Protein AF-A0A519HKP0-F1 (afdb_monomer_lite)

Radius of gyration: 42.16 Å; chains: 1; bounding box: 121×49×103 Å

Structure (mmCIF, N/CA/C/O backbone):
data_AF-A0A519HKP0-F1
#
_entry.id   AF-A0A519HKP0-F1
#
loop_
_atom_site.group_PDB
_atom_site.id
_atom_site.type_symbol
_atom_site.label_atom_id
_atom_site.label_alt_id
_atom_site.label_comp_id
_atom_site.label_asym_id
_atom_site.label_entity_id
_atom_site.label_seq_id
_atom_site.pdbx_PDB_ins_code
_atom_site.Cartn_x
_atom_site.Cartn_y
_atom_site.Cartn_z
_atom_site.occupancy
_atom_site.B_iso_or_equiv
_atom_site.auth_seq_id
_atom_site.auth_comp_id
_atom_site.auth_asym_id
_atom_site.auth_atom_id
_atom_site.pdbx_PDB_model_num
ATOM 1 N N . MET A 1 1 ? 88.772 36.434 -0.462 1.00 43.94 1 MET A N 1
ATOM 2 C CA . MET A 1 1 ? 89.236 35.808 -1.715 1.00 43.94 1 MET A CA 1
ATOM 3 C C . MET A 1 1 ? 88.196 36.075 -2.787 1.00 43.94 1 MET A C 1
ATOM 5 O O . MET A 1 1 ? 87.038 35.740 -2.582 1.00 43.94 1 MET A O 1
ATOM 9 N N . SER A 1 2 ? 88.604 36.775 -3.846 1.00 38.06 2 SER A N 1
ATOM 10 C CA . SER A 1 2 ? 87.834 37.002 -5.073 1.00 38.06 2 SER A CA 1
ATOM 11 C C . SER A 1 2 ? 87.413 35.696 -5.742 1.00 38.06 2 SER A C 1
ATOM 13 O O . SER A 1 2 ? 88.109 34.696 -5.589 1.00 38.06 2 SER A O 1
ATOM 15 N N . LEU A 1 3 ? 86.321 35.753 -6.514 1.00 41.50 3 LEU A N 1
ATOM 16 C CA . LEU A 1 3 ? 86.215 35.540 -7.977 1.00 41.50 3 LEU A CA 1
ATOM 17 C C . LEU A 1 3 ? 84.695 35.524 -8.303 1.00 41.50 3 LEU A C 1
ATOM 19 O O . LEU A 1 3 ? 83.976 34.669 -7.803 1.00 41.50 3 LEU A O 1
ATOM 23 N N . PHE A 1 4 ? 84.105 36.607 -8.843 1.00 41.78 4 PHE A N 1
ATOM 24 C CA . PHE A 1 4 ? 83.852 36.866 -10.286 1.00 41.78 4 PHE A CA 1
ATOM 25 C C . PHE A 1 4 ? 83.254 35.652 -11.038 1.00 41.78 4 PHE A C 1
ATOM 27 O O . PHE A 1 4 ? 83.794 34.565 -10.922 1.00 41.78 4 PHE A O 1
ATOM 34 N N . SER A 1 5 ? 82.274 35.712 -11.948 1.00 40.56 5 SER A N 1
ATOM 35 C CA . SER A 1 5 ? 81.285 36.694 -12.426 1.00 40.56 5 SER A CA 1
ATOM 36 C C . SER A 1 5 ? 80.582 36.077 -13.661 1.00 40.56 5 SER A C 1
ATOM 38 O O . SER A 1 5 ? 81.220 35.341 -14.404 1.00 40.56 5 SER A O 1
ATOM 40 N N . LEU A 1 6 ? 79.338 36.502 -13.931 1.00 39.22 6 LEU A N 1
ATOM 41 C CA . LEU A 1 6 ? 78.689 36.720 -15.252 1.00 39.22 6 LEU A CA 1
ATOM 42 C C . LEU A 1 6 ? 78.434 35.574 -16.270 1.00 39.22 6 LEU A C 1
ATOM 44 O O . LEU A 1 6 ? 79.361 34.992 -16.819 1.00 39.22 6 LEU A O 1
ATOM 48 N N . ARG A 1 7 ? 77.171 35.497 -16.743 1.00 39.31 7 ARG A N 1
ATOM 49 C CA . ARG A 1 7 ? 76.697 35.754 -18.146 1.00 39.31 7 ARG A CA 1
ATOM 50 C C . ARG A 1 7 ? 75.191 35.430 -18.236 1.00 39.31 7 ARG A C 1
ATOM 52 O O . ARG A 1 7 ? 74.800 34.336 -17.866 1.00 39.31 7 ARG A O 1
ATOM 59 N N . LYS A 1 8 ? 74.252 36.351 -18.511 1.00 37.59 8 LYS A N 1
ATOM 60 C CA . LYS A 1 8 ? 73.951 37.171 -19.714 1.00 37.59 8 LYS A CA 1
ATOM 61 C C . LYS A 1 8 ? 73.655 36.325 -20.967 1.00 37.59 8 LYS A C 1
ATOM 63 O O . LYS A 1 8 ? 74.578 35.847 -21.613 1.00 37.59 8 LYS A O 1
ATOM 68 N N . ALA A 1 9 ? 72.375 36.237 -21.330 1.00 46.78 9 ALA A N 1
ATOM 69 C CA . ALA A 1 9 ? 71.897 35.827 -22.651 1.00 46.78 9 ALA A CA 1
ATOM 70 C C . ALA A 1 9 ? 71.485 37.074 -23.459 1.00 46.78 9 ALA A C 1
ATOM 72 O O . ALA A 1 9 ? 70.849 37.967 -22.888 1.00 46.78 9 ALA A O 1
ATOM 73 N N . PRO A 1 10 ? 71.822 37.156 -24.757 1.00 49.44 10 PRO A N 1
ATOM 74 C CA . PRO A 1 10 ? 71.183 38.088 -25.674 1.00 49.44 10 PRO A CA 1
ATOM 75 C C . PRO A 1 10 ? 70.410 37.375 -26.794 1.00 49.44 10 PRO A C 1
ATOM 77 O O . PRO A 1 10 ? 70.825 36.350 -27.328 1.00 49.44 10 PRO A O 1
ATOM 80 N N . SER A 1 11 ? 69.290 37.989 -27.164 1.00 41.06 11 SER A N 1
ATOM 81 C CA . SER A 1 11 ? 68.542 37.792 -28.405 1.00 41.06 11 SER A CA 1
ATOM 82 C C . SER A 1 11 ? 69.300 38.339 -29.619 1.00 41.06 11 SER A C 1
ATOM 84 O O . SER A 1 11 ? 69.900 39.407 -29.515 1.00 41.06 11 SER A O 1
ATOM 86 N N . SER A 1 12 ? 69.155 37.714 -30.789 1.00 39.94 12 SER A N 1
ATOM 87 C CA . SER A 1 12 ? 69.010 38.431 -32.071 1.00 39.94 12 SER A CA 1
ATOM 88 C C . SER A 1 12 ? 68.568 37.481 -33.190 1.00 39.94 12 SER A C 1
ATOM 90 O O . SER A 1 12 ? 69.128 36.402 -33.361 1.00 39.94 12 SER A O 1
ATOM 92 N N . SER A 1 13 ? 67.538 37.900 -33.928 1.00 40.69 13 SER A N 1
ATOM 93 C CA . SER A 1 13 ? 67.162 37.372 -35.246 1.00 40.69 13 SER A CA 1
ATOM 94 C C . SER A 1 13 ? 68.210 37.747 -36.306 1.00 40.69 13 SER A C 1
ATOM 96 O O . SER A 1 13 ? 69.050 38.615 -36.061 1.00 40.69 13 SER A O 1
ATOM 98 N N . PRO A 1 14 ? 68.087 37.206 -37.529 1.00 47.00 14 PRO A N 1
ATOM 99 C CA . PRO A 1 14 ? 67.624 38.085 -38.607 1.00 47.00 14 PRO A CA 1
ATOM 100 C C . PRO A 1 14 ? 66.628 37.425 -39.574 1.00 47.00 14 PRO A C 1
ATOM 102 O O . PRO A 1 14 ? 66.507 36.206 -39.666 1.00 47.00 14 PRO A O 1
ATOM 105 N N . ALA A 1 15 ? 65.904 38.285 -40.286 1.00 37.28 15 ALA A N 1
ATOM 106 C CA . ALA A 1 15 ? 64.985 37.963 -41.368 1.00 37.28 15 ALA A CA 1
ATOM 107 C C . ALA A 1 15 ? 65.665 38.110 -42.740 1.00 37.28 15 ALA A C 1
ATOM 109 O O . ALA A 1 15 ? 66.482 39.016 -42.907 1.00 37.28 15 ALA A O 1
ATOM 110 N N . SER A 1 16 ? 65.225 37.294 -43.708 1.00 38.19 16 SER A N 1
ATOM 111 C CA . SER A 1 16 ? 64.875 37.620 -45.113 1.00 38.19 16 SER A CA 1
ATOM 112 C C . SER A 1 16 ? 65.302 36.500 -46.064 1.00 38.19 16 SER A C 1
ATOM 114 O O . SER A 1 16 ? 66.477 36.168 -46.109 1.00 38.19 16 SER A O 1
ATOM 116 N N . GLU A 1 17 ? 64.364 35.948 -46.839 1.00 36.06 17 GLU A N 1
ATOM 117 C CA . GLU A 1 17 ? 64.351 36.092 -48.306 1.00 36.06 17 GLU A CA 1
ATOM 118 C C . GLU A 1 17 ? 63.172 35.345 -48.947 1.00 36.06 17 GLU A C 1
ATOM 120 O O . GLU A 1 17 ? 62.783 34.244 -48.556 1.00 36.06 17 GLU A O 1
ATOM 125 N N . SER A 1 18 ? 62.584 36.015 -49.933 1.00 39.84 18 SER A N 1
ATOM 126 C CA . SER A 1 18 ? 61.437 35.601 -50.729 1.00 39.84 18 SER A CA 1
ATOM 127 C C . SER A 1 18 ? 61.857 34.646 -51.846 1.00 39.84 18 SER A C 1
ATOM 129 O O . SER A 1 18 ? 62.748 34.970 -52.624 1.00 39.84 18 SER A O 1
ATOM 131 N N . ALA A 1 19 ? 61.134 33.539 -52.021 1.00 42.47 19 ALA A N 1
ATOM 132 C CA . ALA A 1 19 ? 61.131 32.790 -53.275 1.00 42.47 19 ALA A CA 1
ATOM 133 C C . ALA A 1 19 ? 59.705 32.331 -53.606 1.00 42.47 19 ALA A C 1
ATOM 135 O O . ALA A 1 19 ? 59.101 31.519 -52.907 1.00 42.47 19 ALA A O 1
ATOM 136 N N . VAL A 1 20 ? 59.175 32.903 -54.685 1.00 44.84 20 VAL A N 1
ATOM 137 C CA . VAL A 1 20 ? 57.952 32.499 -55.379 1.00 44.84 20 VAL A CA 1
ATOM 138 C C . VAL A 1 20 ? 58.074 31.040 -55.818 1.00 44.84 20 VAL A C 1
ATOM 140 O O . VAL A 1 20 ? 59.016 30.687 -56.523 1.00 44.84 20 VAL A O 1
ATOM 143 N N . ASN A 1 21 ? 57.091 30.208 -55.468 1.00 41.69 21 ASN A N 1
ATOM 144 C CA . ASN A 1 21 ? 56.795 29.009 -56.242 1.00 41.69 21 ASN A CA 1
ATOM 145 C C . ASN A 1 21 ? 55.286 28.728 -56.259 1.00 41.69 21 ASN A C 1
ATOM 147 O O . ASN A 1 21 ? 54.588 28.798 -55.249 1.00 41.69 21 ASN A O 1
ATOM 151 N N . THR A 1 22 ? 54.821 28.493 -57.474 1.00 44.53 22 THR A N 1
ATOM 152 C CA . THR A 1 22 ? 53.464 28.335 -58.005 1.00 44.53 22 THR A CA 1
ATOM 153 C C . THR A 1 22 ? 52.672 27.208 -57.312 1.00 44.53 22 THR A C 1
ATOM 155 O O . THR A 1 22 ? 53.268 26.247 -56.824 1.00 44.53 22 THR A O 1
ATOM 158 N N . PRO A 1 23 ? 51.325 27.271 -57.273 1.00 50.44 23 PRO A N 1
ATOM 159 C CA . PRO A 1 23 ? 50.513 26.282 -56.573 1.00 50.44 23 PRO A CA 1
ATOM 160 C C . PRO A 1 23 ? 50.415 24.983 -57.389 1.00 50.44 23 PRO A C 1
ATOM 162 O O . PRO A 1 23 ? 50.166 25.044 -58.598 1.00 50.44 23 PRO A O 1
ATOM 165 N N . PRO A 1 24 ? 50.532 23.789 -56.781 1.00 43.53 24 PRO A N 1
ATOM 166 C CA . PRO A 1 24 ? 50.095 22.581 -57.455 1.00 43.53 24 PRO A CA 1
ATOM 167 C C . PRO A 1 24 ? 48.562 22.571 -57.493 1.00 43.53 24 PRO A C 1
ATOM 169 O O . PRO A 1 24 ? 47.886 22.633 -56.467 1.00 43.53 24 PRO A O 1
ATOM 172 N N . SER A 1 25 ? 48.035 22.503 -58.713 1.00 42.47 25 SER A N 1
ATOM 173 C CA . SER A 1 25 ? 46.622 22.261 -59.015 1.00 42.47 25 SER A CA 1
ATOM 174 C C . SER A 1 25 ? 46.075 21.070 -58.211 1.00 42.47 25 SER A C 1
ATOM 176 O O . SER A 1 25 ? 46.815 20.108 -57.971 1.00 42.47 25 SER A O 1
ATOM 178 N N . PRO A 1 26 ? 44.791 21.092 -57.806 1.00 46.03 26 PRO A N 1
ATOM 179 C CA . PRO A 1 26 ? 44.207 20.005 -57.040 1.00 46.03 26 PRO A CA 1
ATOM 180 C C . PRO A 1 26 ? 44.234 18.737 -57.891 1.00 46.03 26 PRO A C 1
ATOM 182 O O . PRO A 1 26 ? 43.670 18.692 -58.985 1.00 46.03 26 PRO A O 1
ATOM 185 N N . LYS A 1 27 ? 44.899 17.693 -57.385 1.00 39.41 27 LYS A N 1
ATOM 186 C CA . LYS A 1 27 ? 44.730 16.340 -57.911 1.00 39.41 27 LYS A CA 1
ATOM 187 C C . LYS A 1 27 ? 43.239 16.035 -57.879 1.00 39.41 27 LYS A C 1
ATOM 189 O O . LYS A 1 27 ? 42.628 16.061 -56.813 1.00 39.41 27 LYS A O 1
ATOM 194 N N . SER A 1 28 ? 42.688 15.779 -59.061 1.00 39.25 28 SER A N 1
ATOM 195 C CA . SER A 1 28 ? 41.356 15.235 -59.275 1.00 39.25 28 SER A CA 1
ATOM 196 C C . SER A 1 28 ? 41.081 14.156 -58.233 1.00 39.25 28 SER A C 1
ATOM 198 O O . SER A 1 28 ? 41.714 13.095 -58.257 1.00 39.25 28 SER A O 1
ATOM 200 N N . ALA A 1 29 ? 40.166 14.446 -57.308 1.00 42.12 29 ALA A N 1
ATOM 201 C CA . ALA A 1 29 ? 39.549 13.427 -56.486 1.00 42.12 29 ALA A CA 1
ATOM 202 C C . ALA A 1 29 ? 38.962 12.409 -57.462 1.00 42.12 29 ALA A C 1
ATOM 204 O O . ALA A 1 29 ? 38.041 12.726 -58.217 1.00 42.12 29 ALA A O 1
ATOM 205 N N . GLY A 1 30 ? 39.570 11.223 -57.520 1.00 38.22 30 GLY A N 1
ATOM 206 C CA . GLY A 1 30 ? 38.982 10.109 -58.241 1.00 38.22 30 GLY A CA 1
ATOM 207 C C . GLY A 1 30 ? 37.551 9.969 -57.749 1.00 38.22 30 GLY A C 1
ATOM 208 O O . GLY A 1 30 ? 37.311 10.058 -56.544 1.00 38.22 30 GLY A O 1
ATOM 209 N N . ALA A 1 31 ? 36.609 9.831 -58.679 1.00 48.16 31 ALA A N 1
ATOM 210 C CA . ALA A 1 31 ? 35.239 9.496 -58.350 1.00 48.16 31 ALA A CA 1
ATOM 211 C C . ALA A 1 31 ? 35.277 8.215 -57.508 1.00 48.16 31 ALA A C 1
ATOM 213 O O . ALA A 1 31 ? 35.433 7.114 -58.034 1.00 48.16 31 ALA A O 1
ATOM 214 N N . HIS A 1 32 ? 35.218 8.366 -56.184 1.00 53.38 32 HIS A N 1
ATOM 215 C CA . HIS A 1 32 ? 34.909 7.264 -55.299 1.00 53.38 32 HIS A CA 1
ATOM 216 C C . HIS A 1 32 ? 33.543 6.790 -55.770 1.00 53.38 32 HIS A C 1
ATOM 218 O O . HIS A 1 32 ? 32.584 7.560 -55.724 1.00 53.38 32 HIS A O 1
ATOM 224 N N . ALA A 1 33 ? 33.485 5.580 -56.331 1.00 60.56 33 ALA A N 1
ATOM 225 C CA . ALA A 1 33 ? 32.223 4.969 -56.705 1.00 60.56 33 ALA A CA 1
ATOM 226 C C . ALA A 1 33 ? 31.260 5.141 -55.524 1.00 60.56 33 ALA A C 1
ATOM 228 O O . ALA A 1 33 ? 31.631 4.831 -54.387 1.00 60.56 33 ALA A O 1
ATOM 229 N N . ALA A 1 34 ? 30.086 5.721 -55.792 1.00 73.94 34 ALA A N 1
ATOM 230 C CA . ALA A 1 34 ? 29.097 5.977 -54.757 1.00 73.94 34 ALA A CA 1
ATOM 231 C C . ALA A 1 34 ? 28.836 4.663 -54.015 1.00 73.94 34 ALA A C 1
ATOM 233 O O . ALA A 1 34 ? 28.610 3.624 -54.642 1.00 73.94 34 ALA A O 1
ATOM 234 N N . HIS A 1 35 ? 28.932 4.693 -52.689 1.00 84.88 35 HIS A N 1
ATOM 235 C CA . HIS A 1 35 ? 28.689 3.501 -51.895 1.00 84.88 35 HIS A CA 1
ATOM 236 C C . HIS A 1 35 ? 27.224 3.083 -52.099 1.00 84.88 35 HIS A C 1
ATOM 238 O O . HIS A 1 35 ? 26.363 3.963 -52.116 1.00 84.88 35 HIS A O 1
ATOM 244 N N . PRO A 1 36 ? 26.878 1.789 -52.202 1.00 87.88 36 PRO A N 1
ATOM 245 C CA . PRO A 1 36 ? 25.486 1.368 -52.403 1.00 87.88 36 PRO A CA 1
ATOM 246 C C . PRO A 1 36 ? 24.512 1.956 -51.364 1.00 87.88 36 PRO A C 1
ATOM 248 O O . PRO A 1 36 ? 23.399 2.358 -51.695 1.00 87.88 36 PRO A O 1
ATOM 251 N N . LEU A 1 37 ? 24.970 2.108 -50.115 1.00 91.19 37 LEU A N 1
ATOM 252 C CA . LEU A 1 37 ? 24.193 2.705 -49.019 1.00 91.19 37 LEU A CA 1
ATOM 253 C C . LEU A 1 37 ? 24.094 4.245 -49.069 1.00 91.19 37 LEU A C 1
ATOM 255 O O . LEU A 1 37 ? 23.377 4.840 -48.263 1.00 91.19 37 LEU A O 1
ATOM 259 N N . ASP A 1 38 ? 24.779 4.925 -49.992 1.00 90.38 38 ASP A N 1
ATOM 260 C CA . ASP A 1 38 ? 24.659 6.382 -50.148 1.00 90.38 38 ASP A CA 1
ATOM 261 C C . ASP A 1 38 ? 23.273 6.799 -50.643 1.00 90.38 38 ASP A C 1
ATOM 263 O O . ASP A 1 38 ? 22.811 7.880 -50.277 1.00 90.38 38 ASP A O 1
ATOM 267 N N . ALA A 1 39 ? 22.594 5.936 -51.408 1.00 88.25 39 ALA A N 1
ATOM 268 C CA . ALA A 1 39 ? 21.239 6.188 -51.898 1.00 88.25 39 ALA A CA 1
ATOM 269 C C . ALA A 1 39 ? 20.233 6.358 -50.748 1.00 88.25 39 ALA A C 1
ATOM 271 O O . ALA A 1 39 ? 19.335 7.191 -50.835 1.00 88.25 39 ALA A O 1
ATOM 272 N N . VAL A 1 40 ? 20.411 5.604 -49.657 1.00 89.31 40 VAL A N 1
ATOM 273 C CA . VAL A 1 40 ? 19.522 5.643 -48.485 1.00 89.31 40 VAL A CA 1
ATOM 274 C C . VAL A 1 40 ? 20.012 6.608 -47.406 1.00 89.31 40 VAL A C 1
ATOM 276 O O . VAL A 1 40 ? 19.200 7.255 -46.758 1.00 89.31 40 VAL A O 1
ATOM 279 N N . THR A 1 41 ? 21.329 6.768 -47.239 1.00 91.31 41 THR A N 1
ATOM 280 C CA . THR A 1 41 ? 21.925 7.622 -46.188 1.00 91.31 41 THR A CA 1
ATOM 281 C C . THR A 1 41 ? 22.174 9.074 -46.611 1.00 91.31 41 THR A C 1
ATOM 283 O O . THR A 1 41 ? 22.799 9.835 -45.870 1.00 91.31 41 THR A O 1
ATOM 286 N N . GLY A 1 42 ? 21.736 9.472 -47.809 1.00 89.88 42 GLY A N 1
ATOM 287 C CA . GLY A 1 42 ? 21.950 10.824 -48.334 1.00 89.88 42 GLY A CA 1
ATOM 288 C C . GLY A 1 42 ? 23.424 11.137 -48.608 1.00 89.88 42 GLY A C 1
ATOM 289 O O . GLY A 1 42 ? 23.868 12.271 -48.424 1.00 89.88 42 GLY A O 1
ATOM 290 N N . GLY A 1 43 ? 24.205 10.130 -49.006 1.00 91.75 43 GLY A N 1
ATOM 291 C CA . GLY A 1 43 ? 25.629 10.281 -49.296 1.00 91.75 43 GLY A CA 1
ATOM 292 C C . GLY A 1 43 ? 26.551 10.194 -48.074 1.00 91.75 43 GLY A C 1
ATOM 293 O O . GLY A 1 43 ? 27.631 10.792 -48.098 1.00 91.75 43 GLY A O 1
ATOM 294 N N . ALA A 1 44 ? 26.150 9.551 -46.973 1.00 92.19 44 ALA A N 1
ATOM 295 C CA . ALA A 1 44 ? 26.955 9.515 -45.748 1.00 92.19 44 ALA A CA 1
ATOM 296 C C . ALA A 1 44 ? 28.296 8.775 -45.901 1.00 92.19 44 ALA A C 1
ATOM 298 O O . ALA A 1 44 ? 29.227 9.055 -45.155 1.00 92.19 44 ALA A O 1
ATOM 299 N N . PHE A 1 45 ? 28.444 7.871 -46.864 1.00 92.69 45 PHE A N 1
ATOM 300 C CA . PHE A 1 45 ? 29.708 7.205 -47.167 1.00 92.69 45 PHE A CA 1
ATOM 301 C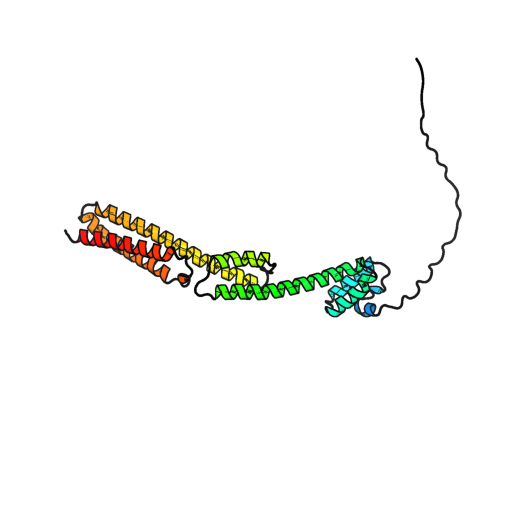 C . PHE A 1 45 ? 30.519 8.001 -48.192 1.00 92.69 45 PHE A C 1
ATOM 303 O O . PHE A 1 45 ? 31.742 8.019 -48.120 1.00 92.69 45 PHE A O 1
ATOM 310 N N . SER A 1 46 ? 29.896 8.726 -49.114 1.00 92.06 46 SER A N 1
ATOM 311 C CA . SER A 1 46 ? 30.634 9.590 -50.051 1.00 92.06 46 SER A CA 1
ATOM 312 C C . SER A 1 46 ? 31.074 10.938 -49.459 1.00 92.06 46 SER A C 1
ATOM 314 O O . SER A 1 46 ? 31.821 11.671 -50.103 1.00 92.06 46 SER A O 1
ATOM 316 N N . ALA A 1 47 ? 30.645 11.297 -48.241 1.00 91.62 47 ALA A N 1
ATOM 317 C CA . ALA A 1 47 ? 31.007 12.585 -47.645 1.00 91.62 47 ALA A CA 1
ATOM 318 C C . ALA A 1 47 ? 32.518 12.674 -47.318 1.00 91.62 47 ALA A C 1
ATOM 320 O O . ALA A 1 47 ? 33.076 11.732 -46.736 1.00 91.62 47 ALA A O 1
ATOM 321 N N . PRO A 1 48 ? 33.181 13.804 -47.636 1.00 87.19 48 PRO A N 1
ATOM 322 C CA . PRO A 1 48 ? 34.627 13.972 -47.492 1.00 87.19 48 PRO A CA 1
ATOM 323 C C . PRO A 1 48 ? 35.076 14.009 -46.026 1.00 87.19 48 PRO A C 1
ATOM 325 O O . PRO A 1 48 ? 36.076 13.385 -45.666 1.00 87.19 48 PRO A O 1
ATOM 328 N N . THR A 1 49 ? 34.316 14.668 -45.149 1.00 93.06 49 THR A N 1
ATOM 329 C CA . THR A 1 49 ? 34.690 14.865 -43.740 1.00 93.06 49 THR A CA 1
ATOM 330 C C . THR A 1 49 ? 33.844 14.019 -42.789 1.00 93.06 49 THR A C 1
ATOM 332 O O . THR A 1 49 ? 32.670 13.760 -43.043 1.00 93.06 49 THR A O 1
ATOM 335 N N . SER A 1 50 ? 34.416 13.609 -41.651 1.00 91.75 50 SER A N 1
ATOM 336 C CA . SER A 1 50 ? 33.681 12.860 -40.612 1.00 91.75 50 SER A CA 1
ATOM 337 C C . SER A 1 50 ? 32.470 13.639 -40.078 1.00 91.75 50 SER A C 1
ATOM 339 O O . SER A 1 50 ? 31.413 13.062 -39.832 1.00 91.75 50 SER A O 1
ATOM 341 N N . GLY A 1 51 ? 32.591 14.969 -39.978 1.00 93.25 51 GLY A N 1
ATOM 342 C CA . GLY A 1 51 ? 31.497 15.852 -39.570 1.00 93.25 51 GLY A CA 1
ATOM 343 C C . GLY A 1 51 ? 30.315 15.829 -40.542 1.00 93.25 51 GLY A C 1
ATOM 344 O O . GLY A 1 51 ? 29.175 15.679 -40.105 1.00 93.25 51 GLY A O 1
ATOM 345 N N . GLU A 1 52 ? 30.575 15.901 -41.851 1.00 94.25 52 GLU A N 1
ATOM 346 C CA . GLU A 1 52 ? 29.530 15.791 -42.879 1.00 94.25 52 GLU A CA 1
ATOM 347 C C . GLU A 1 52 ? 28.899 14.399 -42.912 1.00 94.25 52 GLU A C 1
ATOM 349 O O . GLU A 1 52 ? 27.678 14.288 -43.032 1.00 94.25 52 GLU A O 1
ATOM 354 N N . ARG A 1 53 ? 29.701 13.337 -42.741 1.00 95.44 53 ARG A N 1
ATOM 355 C CA . ARG A 1 53 ? 29.183 11.965 -42.616 1.00 95.44 53 ARG A CA 1
ATOM 356 C C . ARG A 1 53 ? 28.231 11.849 -41.427 1.00 95.44 53 ARG A C 1
ATOM 358 O O . ARG A 1 53 ? 27.100 11.405 -41.591 1.00 95.44 53 ARG A O 1
ATOM 365 N N . ALA A 1 54 ? 28.646 12.319 -40.249 1.00 95.12 54 ALA A N 1
ATOM 366 C CA . ALA A 1 54 ? 27.819 12.307 -39.044 1.00 95.12 54 ALA A CA 1
ATOM 367 C C . ALA A 1 54 ? 26.532 13.134 -39.207 1.00 95.12 54 ALA A C 1
ATOM 369 O O . ALA A 1 54 ? 25.474 12.720 -38.737 1.00 95.12 54 ALA A O 1
ATOM 370 N N . ALA A 1 55 ? 26.598 14.295 -39.868 1.00 95.75 55 ALA A N 1
ATOM 371 C CA . ALA A 1 55 ? 25.425 15.124 -40.144 1.00 95.75 55 ALA A CA 1
ATOM 372 C C . ALA A 1 55 ? 24.414 14.393 -41.040 1.00 95.75 55 ALA A C 1
ATOM 374 O O . ALA A 1 55 ? 23.242 14.314 -40.682 1.00 95.75 55 ALA A O 1
ATOM 375 N N . ARG A 1 56 ? 24.880 13.780 -42.136 1.00 95.62 56 ARG A N 1
ATOM 376 C CA . ARG A 1 56 ? 24.040 12.981 -43.045 1.00 95.62 56 ARG A CA 1
ATOM 377 C C . ARG A 1 56 ? 23.411 11.780 -42.339 1.00 95.62 56 ARG A C 1
ATOM 379 O O . ARG A 1 56 ? 22.222 11.540 -42.510 1.00 95.62 56 ARG A O 1
ATOM 386 N N . ILE A 1 57 ? 24.153 11.100 -41.462 1.00 97.12 57 ILE A N 1
ATOM 387 C CA . ILE A 1 57 ? 23.606 10.021 -40.623 1.00 97.12 57 ILE A CA 1
ATOM 388 C C . ILE A 1 57 ? 22.528 10.530 -39.666 1.00 97.12 57 ILE A C 1
ATOM 390 O O . ILE A 1 57 ? 21.502 9.873 -39.530 1.00 97.12 57 ILE A O 1
ATOM 394 N N . ARG A 1 58 ? 22.700 11.693 -39.026 1.00 96.44 58 ARG A N 1
ATOM 395 C CA . ARG A 1 58 ? 21.643 12.271 -38.173 1.00 96.44 58 ARG A CA 1
ATOM 396 C C . ARG A 1 58 ? 20.391 12.620 -38.978 1.00 96.44 58 ARG A C 1
ATOM 398 O O . ARG A 1 58 ? 19.293 12.318 -38.525 1.00 96.44 58 ARG A O 1
ATOM 405 N N . THR A 1 59 ? 20.554 13.214 -40.162 1.00 96.31 59 THR A N 1
ATOM 406 C CA . THR A 1 59 ? 19.437 13.513 -41.072 1.00 96.31 59 THR A CA 1
ATOM 407 C C . THR A 1 59 ? 18.716 12.239 -41.497 1.00 96.31 59 THR A C 1
ATOM 409 O O . THR A 1 59 ? 17.493 12.186 -41.448 1.00 96.31 59 THR A O 1
ATOM 412 N N . TRP A 1 60 ? 19.461 11.194 -41.852 1.00 96.38 60 TRP A N 1
ATOM 413 C CA . TRP A 1 60 ? 18.888 9.901 -42.201 1.00 96.38 60 TRP A CA 1
ATOM 414 C C . TRP A 1 60 ? 18.171 9.241 -41.015 1.00 96.38 60 TRP A C 1
ATOM 416 O O . TRP A 1 60 ? 17.036 8.803 -41.160 1.00 96.38 60 TRP A O 1
ATOM 426 N N . LEU A 1 61 ? 18.755 9.243 -39.813 1.00 96.38 61 LEU A N 1
ATOM 427 C CA . LEU A 1 61 ? 18.119 8.702 -38.604 1.00 96.38 61 LEU A CA 1
ATOM 428 C C . LEU A 1 61 ? 16.805 9.408 -38.239 1.00 96.38 61 LEU A C 1
ATOM 430 O O . LEU A 1 61 ? 15.931 8.779 -37.645 1.00 96.38 61 LEU A O 1
ATOM 434 N N . ALA A 1 62 ? 16.650 10.686 -38.596 1.00 95.38 62 ALA A N 1
ATOM 435 C CA . ALA A 1 62 ? 15.408 11.433 -38.402 1.00 95.38 62 ALA A CA 1
ATOM 436 C C . ALA A 1 62 ? 14.260 10.957 -39.315 1.00 95.38 62 ALA A C 1
ATOM 438 O O . ALA A 1 62 ? 13.111 11.293 -39.055 1.00 95.38 62 ALA A O 1
ATOM 439 N N . THR A 1 63 ? 14.555 10.163 -40.351 1.00 94.44 63 THR A N 1
ATOM 440 C CA . THR A 1 63 ? 13.542 9.507 -41.201 1.00 94.44 63 THR A CA 1
ATOM 441 C C . THR A 1 63 ? 13.030 8.185 -40.621 1.00 94.44 63 THR A C 1
ATOM 443 O O . THR A 1 63 ? 12.237 7.511 -41.268 1.00 94.44 63 THR A O 1
ATOM 446 N N . GLU A 1 64 ? 13.480 7.819 -39.414 1.00 92.06 64 GLU A N 1
ATOM 447 C CA . GLU A 1 64 ? 13.114 6.582 -38.711 1.00 92.06 64 GLU A CA 1
ATOM 448 C C . GLU A 1 64 ? 13.328 5.308 -39.557 1.00 92.06 64 GLU A C 1
ATOM 450 O O . GLU A 1 64 ? 12.397 4.531 -39.778 1.00 92.06 64 GLU A O 1
ATOM 455 N N . PRO A 1 65 ? 14.562 5.063 -40.045 1.00 94.06 65 PRO A N 1
ATOM 456 C CA . PRO A 1 65 ? 14.858 3.886 -40.853 1.00 94.06 65 PRO A CA 1
ATOM 457 C C . PRO A 1 65 ? 14.644 2.587 -40.065 1.00 94.06 65 PRO A C 1
ATOM 459 O O . PRO A 1 65 ? 14.815 2.531 -38.845 1.00 94.06 65 PRO A O 1
ATOM 462 N N . ALA A 1 66 ? 14.325 1.508 -40.784 1.00 94.06 66 ALA A N 1
ATOM 463 C CA . ALA A 1 66 ? 14.129 0.193 -40.185 1.00 94.06 66 ALA A CA 1
ATOM 464 C C . ALA A 1 66 ? 15.402 -0.316 -39.481 1.00 94.06 66 ALA A C 1
ATOM 466 O O . ALA A 1 66 ? 16.527 -0.064 -39.922 1.00 94.06 66 ALA A O 1
ATOM 467 N N . LEU A 1 67 ? 15.222 -1.107 -38.416 1.00 93.44 67 LEU A N 1
ATOM 468 C CA . LEU A 1 67 ? 16.321 -1.637 -37.598 1.00 93.44 67 LEU A CA 1
ATOM 469 C C . LEU A 1 67 ? 17.358 -2.419 -38.425 1.00 93.44 67 LEU A C 1
ATOM 471 O O . LEU A 1 67 ? 18.554 -2.340 -38.155 1.00 93.44 67 LEU A O 1
ATOM 475 N N . GLU A 1 68 ? 16.918 -3.161 -39.441 1.00 93.88 68 GLU A N 1
ATOM 476 C CA . GLU A 1 68 ? 17.802 -3.905 -40.348 1.00 93.88 68 GLU A CA 1
ATOM 477 C C . GLU A 1 68 ? 18.735 -2.970 -41.126 1.00 93.88 68 GLU A C 1
ATOM 479 O O . GLU A 1 68 ? 19.950 -3.163 -41.108 1.00 93.88 68 GLU A O 1
ATOM 484 N N . GLN A 1 69 ? 18.188 -1.895 -41.701 1.00 93.50 69 GLN A N 1
ATOM 485 C CA . GLN A 1 69 ? 18.959 -0.886 -42.434 1.00 93.50 69 GLN A CA 1
ATOM 486 C C . GLN A 1 69 ? 19.933 -0.148 -41.511 1.00 93.50 69 GLN A C 1
ATOM 488 O O . GLN A 1 69 ? 21.078 0.111 -41.880 1.00 93.50 69 GLN A O 1
ATOM 493 N N . MET A 1 70 ? 19.514 0.158 -40.279 1.00 96.00 70 MET A N 1
ATOM 494 C CA . MET A 1 70 ? 20.398 0.736 -39.264 1.00 96.00 70 MET A CA 1
ATOM 495 C C . MET A 1 70 ? 21.582 -0.176 -38.935 1.00 96.00 70 MET A C 1
ATOM 497 O O . MET A 1 70 ? 22.707 0.310 -38.818 1.00 96.00 70 MET A O 1
ATOM 501 N N . ASN A 1 71 ? 21.356 -1.485 -38.803 1.00 95.62 71 ASN A N 1
ATOM 502 C CA . ASN A 1 71 ? 22.426 -2.448 -38.547 1.00 95.62 71 ASN A CA 1
ATOM 503 C C . ASN A 1 71 ? 23.379 -2.583 -39.743 1.00 95.62 71 ASN A C 1
ATOM 505 O O . ASN A 1 71 ? 24.592 -2.642 -39.541 1.00 95.62 71 ASN A O 1
ATOM 509 N N . GLU A 1 72 ? 22.855 -2.597 -40.971 1.00 94.75 72 GLU A N 1
ATOM 510 C CA . GLU A 1 72 ? 23.654 -2.662 -42.200 1.00 94.75 72 GLU A CA 1
ATOM 511 C C . GLU A 1 72 ? 24.552 -1.426 -42.357 1.00 94.75 72 GLU A C 1
ATOM 513 O O . GLU A 1 72 ? 25.772 -1.550 -42.491 1.00 94.75 72 GLU A O 1
ATOM 518 N N . VAL A 1 73 ? 23.982 -0.223 -42.226 1.00 95.25 73 VAL A N 1
ATOM 519 C CA . VAL A 1 73 ? 24.744 1.034 -42.278 1.00 95.25 73 VAL A CA 1
ATOM 520 C C . VAL A 1 73 ? 25.757 1.112 -41.138 1.00 95.25 73 VAL A C 1
ATOM 522 O O . VAL A 1 73 ? 26.879 1.565 -41.357 1.00 95.25 73 VAL A O 1
ATOM 525 N N . PHE A 1 74 ? 25.415 0.652 -39.930 1.00 96.00 74 PHE A N 1
ATOM 526 C CA . PHE A 1 74 ? 26.349 0.647 -38.803 1.00 96.00 74 PHE A CA 1
ATOM 527 C C . PHE A 1 74 ? 27.528 -0.294 -39.041 1.00 96.00 74 PHE A C 1
ATOM 529 O O . PHE A 1 74 ? 28.669 0.086 -38.770 1.00 96.00 74 PHE A O 1
ATOM 536 N N . LYS A 1 75 ? 27.272 -1.494 -39.571 1.00 95.88 75 LYS A N 1
ATOM 537 C CA . LYS A 1 75 ? 28.312 -2.469 -39.908 1.00 95.88 75 LYS A CA 1
ATOM 538 C C . LYS A 1 75 ? 29.331 -1.854 -40.865 1.00 95.88 75 LYS A C 1
ATOM 540 O O . LYS A 1 75 ? 30.510 -1.814 -40.537 1.00 95.88 75 LYS A O 1
ATOM 545 N N . GLU A 1 76 ? 28.875 -1.287 -41.976 1.00 93.94 76 GLU A N 1
ATOM 546 C CA . GLU A 1 76 ? 29.768 -0.705 -42.986 1.00 93.94 76 GLU A CA 1
ATOM 547 C C . GLU A 1 76 ? 30.440 0.596 -42.503 1.00 93.94 76 GLU A C 1
ATOM 549 O O . GLU A 1 76 ? 31.643 0.804 -42.685 1.00 93.94 76 GLU A O 1
ATOM 554 N N . LEU A 1 77 ? 29.693 1.487 -41.839 1.00 94.25 77 LEU A N 1
ATOM 555 C CA . LEU A 1 77 ? 30.212 2.796 -41.435 1.00 94.25 77 LEU A CA 1
ATOM 556 C C . LEU A 1 77 ? 31.175 2.704 -40.248 1.00 94.25 77 LEU A C 1
ATOM 558 O O . LEU A 1 77 ? 32.143 3.459 -40.199 1.00 94.25 77 LEU A O 1
ATOM 562 N N . SER A 1 78 ? 30.952 1.785 -39.305 1.00 94.19 78 SER A N 1
ATOM 563 C CA . SER A 1 78 ? 31.788 1.657 -38.102 1.00 94.19 78 SER A CA 1
ATOM 564 C C . SER A 1 78 ? 33.218 1.201 -38.401 1.00 94.19 78 SER A C 1
ATOM 566 O O . SER A 1 78 ? 34.133 1.618 -37.688 1.00 94.19 78 SER A O 1
ATOM 568 N N . HIS A 1 79 ? 33.426 0.415 -39.464 1.00 92.94 79 HIS A N 1
ATOM 569 C CA . HIS A 1 79 ? 34.757 0.024 -39.942 1.00 92.94 79 HIS A CA 1
ATOM 570 C C . HIS A 1 79 ? 35.511 1.188 -40.588 1.00 92.94 79 HIS A C 1
ATOM 572 O O . HIS A 1 79 ? 36.734 1.268 -40.488 1.00 92.94 79 HIS A O 1
ATOM 578 N N . ARG A 1 80 ? 34.783 2.092 -41.249 1.00 90.25 80 ARG A N 1
ATOM 579 C CA . ARG A 1 80 ? 35.367 3.205 -42.000 1.00 90.25 80 ARG A CA 1
ATOM 580 C C . ARG A 1 80 ? 35.571 4.461 -41.158 1.00 90.25 80 ARG A C 1
ATOM 582 O O . ARG A 1 80 ? 36.574 5.151 -41.315 1.00 90.25 80 ARG A O 1
ATOM 589 N N . ASP A 1 81 ? 34.601 4.798 -40.317 1.00 94.06 81 ASP A N 1
ATOM 590 C CA . ASP A 1 81 ? 34.604 6.002 -39.494 1.00 94.06 81 ASP A CA 1
ATOM 591 C C . ASP A 1 81 ? 33.785 5.792 -38.215 1.00 94.06 81 ASP A C 1
ATOM 593 O O . ASP A 1 81 ? 32.568 5.998 -38.162 1.00 94.06 81 ASP A O 1
ATOM 597 N N . HIS A 1 82 ? 34.486 5.433 -37.141 1.00 93.12 82 HIS A N 1
ATOM 598 C CA . HIS A 1 82 ? 33.868 5.222 -35.837 1.00 93.12 82 HIS A CA 1
ATOM 599 C C . HIS A 1 82 ? 33.202 6.490 -35.277 1.00 93.12 82 HIS A C 1
ATOM 601 O O . HIS A 1 82 ? 32.210 6.395 -34.558 1.00 93.12 82 HIS A O 1
ATOM 607 N N . GLY A 1 83 ? 33.722 7.679 -35.606 1.00 93.69 83 GLY A N 1
ATOM 608 C CA . GLY A 1 83 ? 33.176 8.960 -35.156 1.00 93.69 83 GLY A CA 1
ATOM 609 C C . GLY A 1 83 ? 31.827 9.268 -35.801 1.00 93.69 83 GLY A C 1
ATOM 610 O O . GLY A 1 83 ? 30.879 9.623 -35.100 1.00 93.69 83 GLY A O 1
ATOM 611 N N . ALA A 1 84 ? 31.722 9.060 -37.114 1.00 94.19 84 ALA A N 1
ATOM 612 C CA . ALA A 1 84 ? 30.478 9.240 -37.861 1.00 94.19 84 ALA A CA 1
ATOM 613 C C . ALA A 1 84 ? 29.418 8.174 -37.537 1.00 94.19 84 ALA A C 1
ATOM 615 O O . ALA A 1 84 ? 28.224 8.455 -37.636 1.00 94.19 84 ALA A O 1
ATOM 616 N N . ALA A 1 85 ? 29.837 6.983 -37.099 1.00 96.12 85 ALA A N 1
ATOM 617 C CA . ALA A 1 85 ? 28.940 5.912 -36.670 1.00 96.12 85 ALA A CA 1
ATOM 618 C C . ALA A 1 85 ? 28.351 6.105 -35.256 1.00 96.12 85 ALA A C 1
ATOM 620 O O . ALA A 1 85 ? 27.396 5.408 -34.908 1.00 96.12 85 ALA A O 1
ATOM 621 N N . LYS A 1 86 ? 28.873 7.035 -34.432 1.00 95.94 86 LYS A N 1
ATOM 622 C CA . LYS A 1 86 ? 28.408 7.239 -33.041 1.00 95.94 86 LYS A CA 1
ATOM 623 C C . LYS A 1 86 ? 26.897 7.487 -32.912 1.00 95.94 86 LYS A C 1
ATOM 625 O O . LYS A 1 86 ? 26.278 6.754 -32.145 1.00 95.94 86 LYS A O 1
ATOM 630 N N . PRO A 1 87 ? 26.271 8.415 -33.668 1.00 95.19 87 PRO A N 1
ATOM 631 C CA . PRO A 1 87 ? 24.831 8.666 -33.541 1.00 95.19 87 PRO A CA 1
ATOM 632 C C . PRO A 1 87 ? 23.984 7.430 -33.873 1.00 95.19 87 PRO A C 1
ATOM 634 O O . PRO A 1 87 ? 22.926 7.209 -33.291 1.00 95.19 87 PRO A O 1
ATOM 637 N N . LEU A 1 88 ? 24.467 6.597 -34.801 1.00 95.31 88 LEU A N 1
ATOM 638 C CA . LEU A 1 88 ? 23.800 5.360 -35.192 1.00 95.31 88 LEU A CA 1
ATOM 639 C C . LEU A 1 88 ? 23.929 4.280 -34.114 1.00 95.31 88 LEU A C 1
ATOM 641 O O . LEU A 1 88 ? 22.946 3.611 -33.806 1.00 95.31 88 LEU A O 1
ATOM 645 N N . LYS A 1 89 ? 25.109 4.159 -33.491 1.00 95.62 89 LYS A N 1
ATOM 646 C CA . LYS A 1 89 ? 25.322 3.287 -32.329 1.00 95.62 89 LYS A CA 1
ATOM 647 C C . LYS A 1 89 ? 24.403 3.662 -31.168 1.00 95.62 89 LYS A C 1
ATOM 649 O O . LYS A 1 89 ? 23.716 2.797 -30.641 1.00 95.62 89 LYS A O 1
ATOM 654 N N . GLU A 1 90 ? 24.357 4.945 -30.816 1.00 95.81 90 GLU A N 1
ATOM 655 C CA . GLU A 1 90 ? 23.501 5.464 -29.743 1.00 95.81 90 GLU A CA 1
ATOM 656 C C . GLU A 1 90 ? 22.023 5.154 -30.005 1.00 95.81 90 GLU A C 1
ATOM 658 O O . GLU A 1 90 ? 21.319 4.691 -29.109 1.00 95.81 90 GLU A O 1
ATOM 663 N N . LYS A 1 91 ? 21.555 5.324 -31.250 1.00 95.50 91 LYS A N 1
ATOM 664 C CA . LYS A 1 91 ? 20.178 4.980 -31.627 1.00 95.50 91 LYS A CA 1
ATOM 665 C C . LYS A 1 91 ? 19.910 3.469 -31.544 1.00 95.50 91 LYS A C 1
ATOM 667 O O . LYS A 1 91 ? 18.856 3.081 -31.048 1.00 95.50 91 LYS A O 1
ATOM 672 N N . LEU A 1 92 ? 20.834 2.615 -31.995 1.00 96.19 92 LEU A N 1
ATOM 673 C CA . LEU A 1 92 ? 20.707 1.152 -31.888 1.00 96.19 92 LEU A CA 1
ATOM 674 C C . LEU A 1 92 ? 20.674 0.677 -30.427 1.00 96.19 92 LEU A C 1
ATOM 676 O O . LEU A 1 92 ? 19.871 -0.190 -30.078 1.00 96.19 92 LEU A O 1
ATOM 680 N N . ASP A 1 93 ? 21.526 1.245 -29.574 1.00 95.62 93 ASP A N 1
ATOM 681 C CA . ASP A 1 93 ? 21.563 0.934 -28.144 1.00 95.62 93 ASP A CA 1
ATOM 682 C C . ASP A 1 93 ? 20.286 1.422 -27.436 1.00 95.62 93 ASP A C 1
ATOM 684 O O . ASP A 1 93 ? 19.735 0.707 -26.597 1.00 95.62 93 ASP A O 1
ATOM 688 N N . GLU A 1 94 ? 19.746 2.578 -27.834 1.00 94.69 94 GLU A N 1
ATOM 689 C CA . GLU A 1 94 ? 18.458 3.074 -27.344 1.00 94.69 94 GLU A CA 1
ATOM 690 C C . GLU A 1 94 ? 17.299 2.144 -27.722 1.00 94.69 94 GLU A C 1
ATOM 692 O O . GLU A 1 94 ? 16.497 1.806 -26.855 1.00 94.69 94 GLU A O 1
ATOM 697 N N . VAL A 1 95 ? 17.228 1.662 -28.968 1.00 93.31 95 VAL A N 1
ATOM 698 C CA . VAL A 1 95 ? 16.189 0.702 -29.394 1.00 93.31 95 VAL A CA 1
ATOM 699 C C . VAL A 1 95 ? 16.272 -0.593 -28.580 1.00 93.31 95 VAL A C 1
ATOM 701 O O . VAL A 1 95 ? 15.253 -1.112 -28.120 1.00 93.31 95 VAL A O 1
ATOM 704 N N . LYS A 1 96 ? 17.484 -1.107 -28.336 1.00 93.88 96 LYS A N 1
ATOM 705 C CA . LYS A 1 96 ? 17.680 -2.287 -27.476 1.00 93.88 96 LYS A CA 1
ATOM 706 C C . LYS A 1 96 ? 17.209 -2.025 -26.046 1.00 93.88 96 LYS A C 1
ATOM 708 O O . LYS A 1 96 ? 16.522 -2.865 -25.469 1.00 93.88 96 LYS A O 1
ATOM 713 N N . ARG A 1 97 ? 17.548 -0.863 -25.483 1.00 92.88 97 ARG A N 1
ATOM 714 C CA . ARG A 1 97 ? 17.126 -0.452 -24.137 1.00 92.88 97 ARG A CA 1
ATOM 715 C C . ARG A 1 97 ? 15.606 -0.326 -24.035 1.00 92.88 97 ARG A C 1
ATOM 717 O O . ARG A 1 97 ? 15.037 -0.806 -23.059 1.00 92.88 97 ARG A O 1
ATOM 724 N N . GLN A 1 98 ? 14.962 0.273 -25.035 1.00 91.81 98 GLN A N 1
ATOM 725 C CA . GLN A 1 98 ? 13.506 0.411 -25.110 1.00 91.81 98 GLN A CA 1
ATOM 726 C C . GLN A 1 98 ? 12.823 -0.955 -25.123 1.00 91.81 98 GLN A C 1
ATOM 728 O O . GLN A 1 98 ? 11.967 -1.198 -24.279 1.00 91.81 98 GLN A O 1
ATOM 733 N N . LYS A 1 99 ? 13.283 -1.885 -25.966 1.00 92.44 99 LYS A N 1
ATOM 734 C CA . LYS A 1 99 ? 12.745 -3.252 -26.010 1.00 92.44 99 LYS A CA 1
ATOM 735 C C . LYS A 1 99 ? 12.885 -3.985 -24.670 1.00 92.44 99 LYS A C 1
ATOM 737 O O . LYS A 1 99 ? 11.952 -4.647 -24.223 1.00 92.44 99 LYS A O 1
ATOM 742 N N . SER A 1 100 ? 14.027 -3.847 -23.994 1.00 92.81 100 SER A N 1
ATOM 743 C CA . SER A 1 100 ? 14.203 -4.413 -22.649 1.00 92.81 100 SER A CA 1
ATOM 744 C C . SER A 1 100 ? 13.253 -3.778 -21.628 1.00 92.81 100 SER A C 1
ATOM 746 O O . SER A 1 100 ? 12.699 -4.477 -20.785 1.00 92.81 100 SER A O 1
ATOM 748 N N . GLN A 1 101 ? 13.032 -2.462 -21.703 1.00 92.81 101 GLN A N 1
ATOM 749 C CA . GLN A 1 101 ? 12.081 -1.760 -20.835 1.00 92.81 101 GLN A CA 1
ATOM 750 C C . GLN A 1 101 ? 10.627 -2.149 -21.102 1.00 92.81 101 GLN A C 1
ATOM 752 O O . GLN A 1 101 ? 9.857 -2.236 -20.151 1.00 92.81 101 GLN A O 1
ATOM 757 N N . GLU A 1 102 ? 10.251 -2.404 -22.353 1.00 93.62 102 GLU A N 1
ATOM 758 C CA . GLU A 1 102 ? 8.924 -2.906 -22.724 1.00 93.62 102 GLU A CA 1
ATOM 759 C C . GLU A 1 102 ? 8.672 -4.293 -22.134 1.00 93.62 102 GLU A C 1
ATOM 761 O O . GLU A 1 102 ? 7.638 -4.508 -21.504 1.00 93.62 102 GLU A O 1
ATOM 766 N N . GLN A 1 103 ? 9.647 -5.201 -22.240 1.00 94.12 103 GLN A N 1
ATOM 767 C CA . GLN A 1 103 ? 9.554 -6.528 -21.628 1.00 94.12 103 GLN A CA 1
ATOM 768 C C . GLN A 1 103 ? 9.380 -6.431 -20.105 1.00 94.12 103 GLN A C 1
ATOM 770 O O . GLN A 1 103 ? 8.471 -7.035 -19.535 1.00 94.12 103 GLN A O 1
ATOM 775 N N . MET A 1 104 ? 10.199 -5.605 -19.446 1.00 94.56 104 MET A N 1
ATOM 776 C CA . MET A 1 104 ? 10.058 -5.350 -18.010 1.00 94.56 104 MET A CA 1
ATOM 777 C C . MET A 1 104 ? 8.715 -4.702 -17.668 1.00 94.56 104 MET A C 1
ATOM 779 O O . MET A 1 104 ? 8.144 -5.009 -16.625 1.00 94.56 104 MET A O 1
ATOM 783 N N . SER A 1 105 ? 8.196 -3.824 -18.530 1.00 95.69 105 SER A N 1
ATOM 784 C CA . SER A 1 105 ? 6.894 -3.186 -18.336 1.00 95.69 105 SER A CA 1
ATOM 785 C C . SER A 1 105 ? 5.780 -4.222 -18.235 1.00 95.69 105 SER A C 1
ATOM 787 O O . SER A 1 105 ? 5.016 -4.201 -17.274 1.00 95.69 105 SER A O 1
ATOM 789 N N . VAL A 1 106 ? 5.744 -5.181 -19.163 1.00 97.06 106 VAL A N 1
ATOM 790 C CA . VAL A 1 106 ? 4.746 -6.261 -19.169 1.00 97.06 106 VAL A CA 1
ATOM 791 C C . VAL A 1 106 ? 4.852 -7.120 -17.906 1.00 97.06 106 VAL A C 1
ATOM 793 O O . VAL A 1 106 ? 3.851 -7.346 -17.226 1.00 97.06 106 VAL A O 1
ATOM 796 N N . GLU A 1 107 ? 6.061 -7.555 -17.551 1.00 97.19 107 GLU A N 1
ATOM 797 C CA . GLU A 1 107 ? 6.284 -8.417 -16.383 1.00 97.19 107 GLU A CA 1
ATOM 798 C C . GLU A 1 107 ? 5.881 -7.738 -15.067 1.00 97.19 107 GLU A C 1
ATOM 800 O O . GLU A 1 107 ? 5.219 -8.339 -14.216 1.00 97.19 107 GLU A O 1
ATOM 805 N N . TRP A 1 108 ? 6.266 -6.473 -14.884 1.00 98.25 108 TRP A N 1
ATOM 806 C CA . TRP A 1 108 ? 5.941 -5.724 -13.670 1.00 98.25 108 TRP A CA 1
ATOM 807 C C . TRP A 1 108 ? 4.476 -5.307 -13.609 1.00 98.25 108 TRP A C 1
ATOM 809 O O . TRP A 1 108 ? 3.909 -5.287 -12.512 1.00 98.25 108 TRP A O 1
ATOM 819 N N . ALA A 1 109 ? 3.850 -5.049 -14.759 1.00 98.25 109 ALA A N 1
ATOM 820 C CA . ALA A 1 109 ? 2.422 -4.791 -14.840 1.00 98.25 109 ALA A CA 1
ATOM 821 C C . ALA A 1 109 ? 1.618 -6.019 -14.401 1.00 98.25 109 ALA A C 1
ATOM 823 O O . ALA A 1 109 ? 0.740 -5.905 -13.549 1.00 98.25 109 ALA A O 1
ATOM 824 N N . GLN A 1 110 ? 1.974 -7.208 -14.895 1.00 98.00 110 GLN A N 1
ATOM 825 C CA . GLN A 1 110 ? 1.309 -8.451 -14.504 1.00 98.00 110 GLN A CA 1
ATOM 826 C C . GLN A 1 110 ? 1.461 -8.742 -13.004 1.00 98.00 110 GLN A C 1
ATOM 828 O O . GLN A 1 110 ? 0.495 -9.143 -12.351 1.00 98.00 110 GLN A O 1
ATOM 833 N N . LYS A 1 111 ? 2.650 -8.496 -12.434 1.00 97.88 111 LYS A N 1
ATOM 834 C CA . LYS A 1 111 ? 2.874 -8.613 -10.983 1.00 97.88 111 LYS A CA 1
ATOM 835 C C . LYS A 1 111 ? 1.970 -7.669 -10.190 1.00 97.88 111 LYS A C 1
ATOM 837 O O . LYS A 1 111 ? 1.321 -8.118 -9.252 1.00 97.88 111 LYS A O 1
ATOM 842 N N . ALA A 1 112 ? 1.895 -6.394 -10.581 1.00 98.06 112 ALA A N 1
ATOM 843 C CA . ALA A 1 112 ? 1.039 -5.417 -9.907 1.00 98.06 112 ALA A CA 1
ATOM 844 C C . ALA A 1 112 ? -0.439 -5.809 -9.991 1.00 98.06 112 ALA A C 1
ATOM 846 O O . ALA A 1 112 ? -1.133 -5.804 -8.979 1.00 98.06 112 ALA A O 1
ATOM 847 N N . GLN A 1 113 ? -0.897 -6.201 -11.182 1.00 97.38 113 GLN A N 1
ATOM 848 C CA . GLN A 1 113 ? -2.280 -6.603 -11.415 1.00 97.38 113 GLN A CA 1
ATOM 849 C C . GLN A 1 113 ? -2.660 -7.802 -10.544 1.00 97.38 113 GLN A C 1
ATOM 851 O O . GLN A 1 113 ? -3.663 -7.757 -9.839 1.00 97.38 113 GLN A O 1
ATOM 856 N N . THR A 1 114 ? -1.797 -8.820 -10.498 1.00 97.12 114 THR A N 1
ATOM 857 C CA . THR A 1 114 ? -1.999 -10.000 -9.645 1.00 97.12 114 THR A CA 1
ATOM 858 C C . THR A 1 114 ? -2.153 -9.601 -8.177 1.00 97.12 114 THR A C 1
ATOM 860 O O . THR A 1 114 ? -3.015 -10.128 -7.485 1.00 97.12 114 THR A O 1
ATOM 863 N N . MET A 1 115 ? -1.345 -8.657 -7.688 1.00 96.31 115 MET A N 1
ATOM 864 C CA . MET A 1 115 ? -1.434 -8.176 -6.306 1.00 96.31 115 MET A CA 1
ATOM 865 C C . MET A 1 115 ? -2.717 -7.376 -6.056 1.00 96.31 115 MET A C 1
ATOM 867 O O . MET A 1 115 ? -3.375 -7.567 -5.036 1.00 96.31 115 MET A O 1
ATOM 871 N N . ILE A 1 116 ? -3.110 -6.509 -6.991 1.00 95.56 116 ILE A N 1
ATOM 872 C CA . ILE A 1 116 ? -4.338 -5.708 -6.896 1.00 95.56 116 ILE A CA 1
ATOM 873 C C . ILE A 1 116 ? -5.592 -6.591 -6.926 1.00 95.56 116 ILE A C 1
ATOM 875 O O . ILE A 1 116 ? -6.577 -6.258 -6.276 1.00 95.56 116 ILE A O 1
ATOM 879 N N . GLU A 1 117 ? -5.564 -7.723 -7.620 1.00 95.12 117 GLU A N 1
ATOM 880 C CA . GLU A 1 117 ? -6.697 -8.651 -7.701 1.00 95.12 117 GLU A CA 1
ATOM 881 C C . GLU A 1 117 ? -6.790 -9.605 -6.503 1.00 95.12 117 GLU A C 1
ATOM 883 O O . GLU A 1 117 ? -7.823 -10.244 -6.298 1.00 95.12 117 GLU A O 1
ATOM 888 N N . GLN A 1 118 ? -5.745 -9.701 -5.672 1.00 95.31 118 GLN A N 1
ATOM 889 C CA . GLN A 1 118 ? -5.785 -10.559 -4.490 1.00 95.31 118 GLN A CA 1
ATOM 890 C C . GLN A 1 118 ? -6.886 -10.101 -3.518 1.00 95.31 118 GLN A C 1
ATOM 892 O O . GLN A 1 118 ? -6.892 -8.930 -3.119 1.00 95.31 118 GLN A O 1
ATOM 897 N N . PRO A 1 119 ? -7.759 -11.014 -3.039 1.00 93.56 119 PRO A N 1
ATOM 898 C CA . PRO A 1 119 ? -8.748 -10.701 -2.001 1.00 93.56 119 PRO A CA 1
ATOM 899 C C . PRO A 1 119 ? -8.099 -10.192 -0.709 1.00 93.56 119 PRO A C 1
ATOM 901 O O . PRO A 1 119 ? -8.638 -9.329 -0.022 1.00 93.56 119 PRO A O 1
ATOM 904 N N . ARG A 1 120 ? -6.902 -10.706 -0.409 1.00 95.38 120 ARG A N 1
ATOM 905 C CA . ARG A 1 120 ? -6.065 -10.298 0.714 1.00 95.38 120 ARG A CA 1
ATOM 906 C C . ARG A 1 120 ? -4.718 -9.815 0.191 1.00 95.38 120 ARG A C 1
ATOM 908 O O . ARG A 1 120 ? -3.883 -10.636 -0.176 1.00 95.38 120 ARG A O 1
ATOM 915 N N . LEU A 1 121 ? -4.523 -8.501 0.159 1.00 96.56 121 LEU A N 1
ATOM 916 C CA . LEU A 1 121 ? -3.270 -7.895 -0.280 1.00 96.56 121 LEU A CA 1
ATOM 917 C C . LEU A 1 121 ? -2.175 -8.134 0.765 1.00 96.56 121 LEU A C 1
ATOM 919 O O . LEU A 1 121 ? -2.356 -7.821 1.943 1.00 96.56 121 LEU A O 1
ATOM 923 N N . ASN A 1 122 ? -1.014 -8.626 0.331 1.00 95.38 122 ASN A N 1
ATOM 924 C CA . ASN A 1 122 ? 0.186 -8.596 1.162 1.00 95.38 122 ASN A CA 1
ATOM 925 C C . ASN A 1 122 ? 0.798 -7.185 1.143 1.00 95.38 122 ASN A C 1
ATOM 927 O O . ASN A 1 122 ? 1.375 -6.761 0.140 1.00 95.38 122 ASN A O 1
ATOM 931 N N . LEU A 1 123 ? 0.686 -6.462 2.260 1.00 94.62 123 LEU A N 1
ATOM 932 C CA . LEU A 1 123 ? 1.135 -5.072 2.367 1.00 94.62 123 LEU A CA 1
ATOM 933 C C . LEU A 1 123 ? 2.656 -4.922 2.197 1.00 94.62 123 LEU A C 1
ATOM 935 O O . LEU A 1 123 ? 3.115 -3.954 1.595 1.00 94.62 123 LEU A O 1
ATOM 939 N N . ALA A 1 124 ? 3.440 -5.893 2.678 1.00 94.88 124 ALA A N 1
ATOM 940 C CA . ALA A 1 124 ? 4.897 -5.858 2.556 1.00 94.88 124 ALA A CA 1
ATOM 941 C C . ALA A 1 124 ? 5.333 -5.953 1.088 1.00 94.88 124 ALA A C 1
ATOM 943 O O . ALA A 1 124 ? 6.166 -5.164 0.635 1.00 94.88 124 ALA A O 1
ATOM 944 N N . ASP A 1 125 ? 4.718 -6.867 0.337 1.00 96.12 125 ASP A N 1
ATOM 945 C CA . ASP A 1 125 ? 4.980 -7.022 -1.094 1.00 96.12 125 ASP A CA 1
ATOM 946 C C . ASP A 1 125 ? 4.510 -5.779 -1.861 1.00 96.12 125 ASP A C 1
ATOM 948 O O . ASP A 1 125 ? 5.224 -5.283 -2.733 1.00 96.12 125 ASP A O 1
ATOM 952 N N . ALA A 1 126 ? 3.339 -5.231 -1.509 1.00 96.06 126 ALA A N 1
ATOM 953 C CA . ALA A 1 126 ? 2.786 -4.024 -2.128 1.00 96.06 126 ALA A CA 1
ATOM 954 C C . ALA A 1 126 ? 3.717 -2.812 -1.984 1.00 96.06 126 ALA A C 1
ATOM 956 O O . ALA A 1 126 ? 4.010 -2.129 -2.966 1.00 96.06 126 ALA A O 1
ATOM 957 N N . LEU A 1 127 ? 4.248 -2.589 -0.780 1.00 94.56 127 LEU A N 1
ATOM 958 C CA . LEU A 1 127 ? 5.214 -1.524 -0.506 1.00 94.56 127 LEU A CA 1
ATOM 959 C C . LEU A 1 127 ? 6.562 -1.761 -1.207 1.00 94.56 127 LEU A C 1
ATOM 961 O O . LEU A 1 127 ? 7.226 -0.811 -1.629 1.00 94.56 127 LEU A O 1
ATOM 965 N N . ALA A 1 128 ? 6.976 -3.022 -1.351 1.00 97.50 128 ALA A N 1
ATOM 966 C CA . ALA A 1 128 ? 8.221 -3.386 -2.021 1.00 97.50 128 ALA A CA 1
ATOM 967 C C . ALA A 1 128 ? 8.143 -3.253 -3.551 1.00 97.50 128 ALA A C 1
ATOM 969 O O . ALA A 1 128 ? 9.151 -2.912 -4.177 1.00 97.50 128 ALA A O 1
ATOM 970 N N . TRP A 1 129 ? 6.961 -3.454 -4.148 1.00 98.12 129 TRP A N 1
ATOM 971 C CA . TRP A 1 129 ? 6.767 -3.522 -5.600 1.00 98.12 129 TRP A CA 1
ATOM 972 C C . TRP A 1 129 ? 7.382 -2.332 -6.344 1.00 98.12 129 TRP A C 1
ATOM 974 O O . TRP A 1 129 ? 8.159 -2.528 -7.277 1.00 98.12 129 TRP A O 1
ATOM 984 N N . GLN A 1 130 ? 7.115 -1.094 -5.907 1.00 96.44 130 GLN A N 1
ATOM 985 C CA . GLN A 1 130 ? 7.629 0.099 -6.592 1.00 96.44 130 GLN A CA 1
ATOM 986 C C . GLN A 1 130 ? 9.162 0.155 -6.565 1.00 96.44 130 GLN A C 1
ATOM 988 O O . GLN A 1 130 ? 9.796 0.479 -7.571 1.00 96.44 130 GLN A O 1
ATOM 993 N N . ARG A 1 131 ? 9.767 -0.133 -5.408 1.00 97.75 131 ARG A N 1
ATOM 994 C CA . ARG A 1 131 ? 11.224 -0.122 -5.245 1.00 97.75 131 ARG A CA 1
ATOM 995 C C . ARG A 1 131 ? 11.863 -1.203 -6.107 1.00 97.75 131 ARG A C 1
ATOM 997 O O . ARG A 1 131 ? 12.865 -0.940 -6.769 1.00 97.75 131 ARG A O 1
ATOM 1004 N N . ASP A 1 132 ? 11.291 -2.398 -6.101 1.00 98.00 132 ASP A N 1
ATOM 1005 C CA . ASP A 1 132 ? 11.864 -3.549 -6.784 1.00 98.00 132 ASP A CA 1
ATOM 1006 C C . ASP A 1 132 ? 11.705 -3.418 -8.312 1.00 98.00 132 ASP A C 1
ATOM 1008 O O . ASP A 1 132 ? 12.648 -3.707 -9.052 1.00 98.00 132 ASP A O 1
ATOM 1012 N N . ALA A 1 133 ? 10.592 -2.844 -8.783 1.00 97.19 133 ALA A N 1
ATOM 1013 C CA . ALA A 1 133 ? 10.393 -2.458 -10.179 1.00 97.19 133 ALA A CA 1
ATOM 1014 C C . ALA A 1 133 ? 11.384 -1.375 -10.632 1.00 97.19 133 ALA A C 1
ATOM 1016 O O . ALA A 1 133 ? 12.006 -1.497 -11.691 1.00 97.19 133 ALA A O 1
ATOM 1017 N N . ALA A 1 134 ? 11.595 -0.338 -9.813 1.00 96.00 134 ALA A N 1
ATOM 1018 C CA . ALA A 1 134 ? 12.580 0.705 -10.097 1.00 96.00 134 ALA A CA 1
ATOM 1019 C C . ALA A 1 134 ? 14.007 0.140 -10.141 1.00 96.00 134 ALA A C 1
ATOM 1021 O O . ALA A 1 134 ? 14.775 0.470 -11.043 1.00 96.00 134 ALA A O 1
ATOM 1022 N N . ARG A 1 135 ? 14.348 -0.758 -9.207 1.00 97.06 135 ARG A N 1
ATOM 1023 C CA . ARG A 1 135 ? 15.648 -1.441 -9.161 1.00 97.06 135 ARG A CA 1
ATOM 1024 C C . ARG A 1 135 ? 15.883 -2.316 -10.391 1.00 97.06 135 ARG A C 1
ATOM 1026 O O . ARG A 1 135 ? 17.018 -2.405 -10.849 1.00 97.06 135 ARG A O 1
ATOM 1033 N N . ALA A 1 136 ? 14.833 -2.935 -10.926 1.00 95.50 136 ALA A N 1
ATOM 1034 C CA . ALA A 1 136 ? 14.900 -3.690 -12.173 1.00 95.50 136 ALA A CA 1
ATOM 1035 C C . ALA A 1 136 ? 15.034 -2.790 -13.416 1.00 95.50 136 ALA A C 1
ATOM 1037 O O . ALA A 1 136 ? 15.452 -3.272 -14.459 1.00 95.50 136 ALA A O 1
ATOM 1038 N N . GLY A 1 137 ? 14.732 -1.491 -13.319 1.00 94.69 137 GLY A N 1
ATOM 1039 C CA . GLY A 1 137 ? 14.761 -0.560 -14.451 1.00 94.69 137 GLY A CA 1
ATOM 1040 C C . GLY A 1 137 ? 13.438 -0.471 -15.219 1.00 94.69 137 GLY A C 1
ATOM 1041 O O . GLY A 1 137 ? 13.432 -0.030 -16.371 1.00 94.69 137 GLY A O 1
ATOM 1042 N N . ALA A 1 138 ? 12.323 -0.876 -14.601 1.00 96.38 138 ALA A N 1
ATOM 1043 C CA . ALA A 1 138 ? 10.995 -0.757 -15.193 1.00 96.38 138 ALA A CA 1
ATOM 1044 C C . ALA A 1 138 ? 10.596 0.725 -15.381 1.00 96.38 138 ALA A C 1
ATOM 1046 O O . ALA A 1 138 ? 10.833 1.548 -14.488 1.00 96.38 138 ALA A O 1
ATOM 1047 N N . PRO A 1 139 ? 9.966 1.096 -16.512 1.00 95.75 139 PRO A N 1
ATOM 1048 C CA . PRO A 1 139 ? 9.603 2.482 -16.802 1.00 95.75 139 PRO A CA 1
ATOM 1049 C C . PRO A 1 139 ? 8.328 2.912 -16.048 1.00 95.75 139 PRO A C 1
ATOM 1051 O O . PRO A 1 139 ? 7.277 3.096 -16.650 1.00 95.75 139 PRO A O 1
ATOM 1054 N N . LEU A 1 140 ? 8.419 3.107 -14.727 1.00 96.00 140 LEU A N 1
ATOM 1055 C CA . LEU A 1 140 ? 7.281 3.396 -13.828 1.00 96.00 140 LEU A CA 1
ATOM 1056 C C . LEU A 1 140 ? 6.473 4.669 -14.145 1.00 96.00 140 LEU A C 1
ATOM 1058 O O . LEU A 1 140 ? 5.400 4.859 -13.581 1.00 96.00 140 LEU A O 1
ATOM 1062 N N . SER A 1 141 ? 6.989 5.565 -14.987 1.00 96.19 141 SER A N 1
ATOM 1063 C CA . SER A 1 141 ? 6.276 6.763 -15.447 1.00 96.19 141 SER A CA 1
ATOM 1064 C C . SER A 1 141 ? 5.478 6.547 -16.735 1.00 96.19 141 SER A C 1
ATOM 1066 O O . SER A 1 141 ? 4.796 7.466 -17.178 1.00 96.19 141 SER A O 1
ATOM 1068 N N . ARG A 1 142 ? 5.590 5.371 -17.364 1.00 95.62 142 ARG A N 1
ATOM 1069 C CA . ARG A 1 142 ? 4.868 5.019 -18.589 1.00 95.62 142 ARG A CA 1
ATOM 1070 C C . ARG A 1 142 ? 3.694 4.107 -18.268 1.00 95.62 142 ARG A C 1
ATOM 1072 O O . ARG A 1 142 ? 3.749 3.311 -17.332 1.00 95.62 142 ARG A O 1
ATOM 1079 N N . GLU A 1 143 ? 2.652 4.195 -19.081 1.00 95.31 143 GLU A N 1
ATOM 1080 C CA . GLU A 1 143 ? 1.527 3.269 -18.990 1.00 95.31 143 GLU A CA 1
ATOM 1081 C C . GLU A 1 143 ? 1.924 1.855 -19.448 1.00 95.31 143 GLU A C 1
ATOM 1083 O O . GLU A 1 143 ? 2.757 1.720 -20.352 1.00 95.31 143 GLU A O 1
ATOM 1088 N N . PRO A 1 144 ? 1.362 0.794 -18.833 1.00 96.19 144 PRO A N 1
ATOM 1089 C CA . PRO A 1 144 ? 0.331 0.796 -17.776 1.00 96.19 144 PRO A CA 1
ATOM 1090 C C . PRO A 1 144 ? 0.879 0.922 -16.336 1.00 96.19 144 PRO A C 1
ATOM 1092 O O . PRO A 1 144 ? 0.123 0.911 -15.365 1.00 96.19 144 PRO A O 1
ATOM 1095 N N . LEU A 1 145 ? 2.205 0.983 -16.162 1.00 97.81 145 LEU A N 1
ATOM 1096 C CA . LEU A 1 145 ? 2.837 0.930 -14.838 1.00 97.81 145 LEU A CA 1
ATOM 1097 C C . LEU A 1 145 ? 2.508 2.139 -13.960 1.00 97.81 145 LEU A C 1
ATOM 1099 O O . LEU A 1 145 ? 2.418 1.984 -12.742 1.00 97.81 145 LEU A O 1
ATOM 1103 N N . ALA A 1 146 ? 2.346 3.322 -14.553 1.00 98.00 146 ALA A N 1
ATOM 1104 C CA . ALA A 1 146 ? 1.999 4.534 -13.818 1.00 98.00 146 ALA A CA 1
ATOM 1105 C C . ALA A 1 146 ? 0.631 4.402 -13.126 1.00 98.00 146 ALA A C 1
ATOM 1107 O O . ALA A 1 146 ? 0.542 4.614 -11.913 1.00 98.00 146 ALA A O 1
ATOM 1108 N N . ALA A 1 147 ? -0.398 3.961 -13.857 1.00 98.12 147 ALA A N 1
ATOM 1109 C CA . ALA A 1 147 ? -1.719 3.695 -13.294 1.00 98.12 147 ALA A CA 1
ATOM 1110 C C . ALA A 1 147 ? -1.690 2.583 -12.232 1.00 98.12 147 ALA A C 1
ATOM 1112 O O . ALA A 1 147 ? -2.249 2.739 -11.147 1.00 98.12 147 ALA A O 1
ATOM 1113 N N . LEU A 1 148 ? -0.981 1.480 -12.497 1.00 98.31 148 LEU A N 1
ATOM 1114 C CA . LEU A 1 148 ? -0.873 0.359 -11.553 1.00 98.31 148 LEU A CA 1
ATOM 1115 C C . LEU A 1 148 ? -0.165 0.755 -10.254 1.00 98.31 14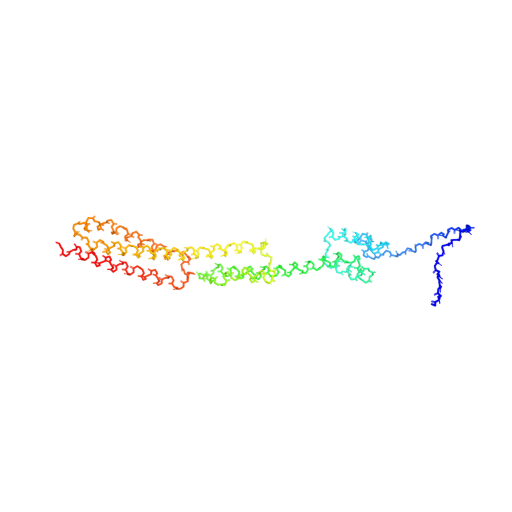8 LEU A C 1
ATOM 1117 O O . LEU A 1 148 ? -0.588 0.361 -9.167 1.00 98.31 148 LEU A O 1
ATOM 1121 N N . LYS A 1 149 ? 0.881 1.582 -10.351 1.00 97.88 149 LYS A N 1
ATOM 1122 C CA . LYS A 1 149 ? 1.561 2.160 -9.190 1.00 97.88 149 LYS A CA 1
ATOM 1123 C C . LYS A 1 149 ? 0.591 2.973 -8.334 1.00 97.88 149 LYS A C 1
ATOM 1125 O O . LYS A 1 149 ? 0.614 2.846 -7.111 1.00 97.88 149 LYS A O 1
ATOM 1130 N N . GLN A 1 150 ? -0.230 3.814 -8.963 1.00 98.00 150 GLN A N 1
ATOM 1131 C CA . GLN A 1 150 ? -1.211 4.631 -8.256 1.00 98.00 150 GLN A CA 1
ATOM 1132 C C . GLN A 1 150 ? -2.272 3.761 -7.573 1.00 98.00 150 GLN A C 1
ATOM 1134 O O . GLN A 1 150 ? -2.493 3.918 -6.376 1.00 98.00 150 GLN A O 1
ATOM 1139 N N . ALA A 1 151 ? -2.853 2.799 -8.291 1.00 97.75 151 ALA A N 1
ATOM 1140 C CA . ALA A 1 151 ? -3.863 1.893 -7.747 1.00 97.75 151 ALA A CA 1
ATOM 1141 C C . ALA A 1 151 ? -3.341 1.093 -6.539 1.00 97.75 151 ALA A C 1
ATOM 1143 O O . ALA A 1 151 ? -4.035 0.941 -5.532 1.00 97.75 151 ALA A O 1
ATOM 1144 N N . LEU A 1 152 ? -2.093 0.616 -6.605 1.00 97.69 152 LEU A N 1
ATOM 1145 C CA . LEU A 1 152 ? -1.464 -0.084 -5.488 1.00 97.69 152 LEU A CA 1
ATOM 1146 C C . LEU A 1 152 ? -1.262 0.843 -4.281 1.00 97.69 152 LEU A C 1
ATOM 1148 O O . LEU A 1 152 ? -1.569 0.452 -3.157 1.00 97.69 152 LEU A O 1
ATOM 1152 N N . ALA A 1 153 ? -0.792 2.074 -4.505 1.00 97.31 153 ALA A N 1
ATOM 1153 C CA . ALA A 1 153 ? -0.601 3.060 -3.443 1.00 97.31 153 ALA A CA 1
ATOM 1154 C C . ALA A 1 153 ? -1.925 3.456 -2.768 1.00 97.31 153 ALA A C 1
ATOM 1156 O O . ALA A 1 153 ? -1.987 3.552 -1.544 1.00 97.31 153 ALA A O 1
ATOM 1157 N N . GLU A 1 154 ? -2.992 3.643 -3.546 1.00 97.44 154 GLU A N 1
ATOM 1158 C CA . GLU A 1 154 ? -4.333 3.940 -3.032 1.00 97.44 154 GLU A CA 1
ATOM 1159 C C . GLU A 1 154 ? -4.877 2.789 -2.182 1.00 97.44 154 GLU A C 1
ATOM 1161 O O . GLU A 1 154 ? -5.386 3.019 -1.083 1.00 97.44 154 GLU A O 1
ATOM 1166 N N . ARG A 1 155 ? -4.713 1.543 -2.641 1.00 97.44 155 ARG A N 1
ATOM 1167 C CA . ARG A 1 155 ? -5.152 0.365 -1.887 1.00 97.44 155 ARG A CA 1
ATOM 1168 C C . ARG A 1 155 ? -4.373 0.189 -0.581 1.00 97.44 155 ARG A C 1
ATOM 1170 O O . ARG A 1 155 ? -4.984 -0.079 0.450 1.00 97.44 155 ARG A O 1
ATOM 1177 N N . VAL A 1 156 ? -3.049 0.371 -0.610 1.00 97.75 156 VAL A N 1
ATOM 1178 C CA . VAL A 1 156 ? -2.198 0.352 0.595 1.00 97.75 156 VAL A CA 1
ATOM 1179 C C . VAL A 1 156 ? -2.659 1.416 1.586 1.00 97.75 156 VAL A C 1
ATOM 1181 O O . VAL A 1 156 ? -2.916 1.093 2.743 1.00 97.75 156 VAL A O 1
ATOM 1184 N N . LYS A 1 157 ? -2.851 2.654 1.119 1.00 98.06 157 LYS A N 1
ATOM 1185 C CA . LYS A 1 157 ? -3.314 3.755 1.964 1.00 98.06 157 LYS A CA 1
ATOM 1186 C C . LYS A 1 157 ? -4.675 3.459 2.597 1.00 98.06 157 LYS A C 1
ATOM 1188 O O . LYS A 1 157 ? -4.842 3.677 3.788 1.00 98.06 157 LYS A O 1
ATOM 1193 N N . ALA A 1 158 ? -5.632 2.918 1.842 1.00 97.81 158 ALA A N 1
ATOM 1194 C CA . ALA A 1 158 ? -6.946 2.562 2.382 1.00 97.81 158 ALA A CA 1
ATOM 1195 C C . ALA A 1 158 ? -6.854 1.522 3.518 1.00 97.81 158 ALA A C 1
ATOM 1197 O O . ALA A 1 158 ? -7.568 1.627 4.517 1.00 97.81 158 ALA A O 1
ATOM 1198 N N . ILE A 1 159 ? -5.949 0.543 3.392 1.00 98.19 159 ILE A N 1
ATOM 1199 C CA . ILE A 1 159 ? -5.683 -0.453 4.439 1.00 98.19 159 ILE A CA 1
ATOM 1200 C C . ILE A 1 159 ? -5.035 0.204 5.663 1.00 98.19 159 ILE A C 1
ATOM 1202 O O . ILE A 1 159 ? -5.436 -0.080 6.791 1.00 98.19 159 ILE A O 1
ATOM 1206 N N . GLU A 1 160 ? -4.048 1.078 5.464 1.00 98.19 160 GLU A N 1
ATOM 1207 C CA . GLU A 1 160 ? -3.396 1.815 6.551 1.00 98.19 160 GLU A CA 1
ATOM 1208 C C . GLU A 1 160 ? -4.395 2.722 7.281 1.00 98.19 160 GLU A C 1
ATOM 1210 O O . GLU A 1 160 ? -4.464 2.695 8.507 1.00 98.19 160 GLU A O 1
ATOM 1215 N N . ASP A 1 161 ? -5.230 3.470 6.565 1.00 98.44 161 ASP A N 1
ATOM 1216 C CA . ASP A 1 161 ? -6.269 4.324 7.150 1.00 98.44 161 ASP A CA 1
ATOM 1217 C C . ASP A 1 161 ? -7.285 3.494 7.957 1.00 98.44 161 ASP A C 1
ATOM 1219 O O . ASP A 1 161 ? -7.724 3.898 9.035 1.00 98.44 161 ASP A O 1
ATOM 1223 N N . LEU A 1 162 ? -7.643 2.298 7.479 1.00 98.38 162 LEU A N 1
ATOM 1224 C CA . LEU A 1 162 ? -8.489 1.357 8.215 1.00 98.38 162 LEU A CA 1
ATOM 1225 C C . LEU A 1 162 ? -7.811 0.868 9.507 1.00 98.38 162 LEU A C 1
ATOM 1227 O O . LEU A 1 162 ? -8.450 0.844 10.556 1.00 98.38 162 LEU A O 1
ATOM 1231 N N . GLN A 1 163 ? -6.514 0.556 9.465 1.00 98.50 163 GLN A N 1
ATOM 1232 C CA . GLN A 1 163 ? -5.727 0.188 10.649 1.00 98.50 163 GLN A CA 1
ATOM 1233 C C . GLN A 1 163 ? -5.668 1.311 11.690 1.00 98.50 163 GLN A C 1
ATOM 1235 O O . GLN A 1 163 ? -5.857 1.053 12.881 1.00 98.50 163 GLN A O 1
ATOM 1240 N N . HIS A 1 164 ? -5.455 2.555 11.254 1.00 98.62 164 HIS A N 1
ATOM 1241 C CA . HIS A 1 164 ? -5.472 3.719 12.142 1.00 98.62 164 HIS A CA 1
ATOM 1242 C C . HIS A 1 164 ? -6.853 3.918 12.771 1.00 98.62 164 HIS A C 1
ATOM 1244 O O . HIS A 1 164 ? -6.946 4.115 13.980 1.00 98.62 164 HIS A O 1
ATOM 1250 N N . ARG A 1 165 ? -7.938 3.786 11.994 1.00 98.50 165 ARG A N 1
ATOM 1251 C CA . ARG A 1 165 ? -9.305 3.854 12.536 1.00 98.50 165 ARG A CA 1
ATOM 1252 C C . ARG A 1 165 ? -9.549 2.805 13.622 1.00 98.50 165 ARG A C 1
ATOM 1254 O O . ARG A 1 165 ? -10.120 3.140 14.650 1.00 98.50 165 ARG A O 1
ATOM 1261 N N . VAL A 1 166 ? -9.052 1.575 13.466 1.00 98.62 166 VAL A N 1
ATOM 1262 C CA . VAL A 1 166 ? -9.149 0.556 14.530 1.00 98.62 166 VAL A CA 1
ATOM 1263 C C . VAL A 1 166 ? -8.446 1.003 15.821 1.00 98.62 166 VAL A C 1
ATOM 1265 O O . VAL A 1 166 ? -8.943 0.735 16.914 1.00 98.62 166 VAL A O 1
ATOM 1268 N N . GLN A 1 167 ? -7.299 1.682 15.728 1.00 98.56 167 GLN A N 1
ATOM 1269 C CA . GLN A 1 167 ? -6.608 2.217 16.911 1.00 98.56 167 GLN A CA 1
ATOM 1270 C C . GLN A 1 167 ? -7.410 3.332 17.580 1.00 98.56 167 GLN A C 1
ATOM 1272 O O . GLN A 1 167 ? -7.547 3.321 18.801 1.00 98.56 167 GLN A O 1
ATOM 1277 N N . VAL A 1 168 ? -7.981 4.237 16.783 1.00 98.62 168 VAL A N 1
ATOM 1278 C CA . VAL A 1 168 ? -8.859 5.303 17.279 1.00 98.62 168 VAL A CA 1
ATOM 1279 C C . VAL A 1 168 ? -10.064 4.708 18.010 1.00 98.62 168 VAL A C 1
ATOM 1281 O O . VAL A 1 168 ? -10.342 5.099 19.140 1.00 98.62 168 VAL A O 1
ATOM 1284 N N . GLU A 1 169 ? -10.730 3.706 17.429 1.00 98.44 169 GLU A N 1
ATOM 1285 C CA . GLU A 1 169 ? -11.874 3.053 18.078 1.00 98.44 169 GLU A CA 1
ATOM 1286 C C . GLU A 1 169 ? -11.479 2.319 19.361 1.00 98.44 169 GLU A C 1
ATOM 1288 O O . GLU A 1 169 ? -12.231 2.319 20.336 1.00 98.44 169 GLU A O 1
ATOM 1293 N N . ARG A 1 170 ? -10.282 1.727 19.411 1.00 98.44 170 ARG A N 1
ATOM 1294 C CA . ARG A 1 170 ? -9.753 1.143 20.648 1.00 98.44 170 ARG A CA 1
ATOM 1295 C C . ARG A 1 170 ? -9.598 2.195 21.745 1.00 98.44 170 ARG A C 1
ATOM 1297 O O . ARG A 1 170 ? -9.966 1.930 22.887 1.00 98.44 170 ARG A O 1
ATOM 1304 N N . GLU A 1 171 ? -9.028 3.353 21.428 1.00 98.44 171 GLU A N 1
ATOM 1305 C CA . GLU A 1 171 ? -8.862 4.445 22.393 1.00 98.44 171 GLU A CA 1
ATOM 1306 C C . GLU A 1 171 ? -10.217 4.999 22.846 1.00 98.44 171 GLU A C 1
ATOM 1308 O O . GLU A 1 171 ? -10.427 5.201 24.044 1.00 98.44 171 GLU A O 1
ATOM 1313 N N . ALA A 1 172 ? -11.169 5.149 21.921 1.00 98.50 172 ALA A N 1
ATOM 1314 C CA . ALA A 1 172 ? -12.538 5.545 22.234 1.00 98.50 172 ALA A CA 1
ATOM 1315 C C . ALA A 1 172 ? -13.205 4.565 23.215 1.00 98.50 172 ALA A C 1
ATOM 1317 O O . ALA A 1 172 ? -13.751 4.998 24.230 1.00 98.50 172 ALA A O 1
ATOM 1318 N N . ALA A 1 173 ? -13.071 3.252 22.991 1.00 98.62 173 ALA A N 1
ATOM 1319 C CA . ALA A 1 173 ? -13.600 2.227 23.893 1.00 98.62 173 ALA A CA 1
ATOM 1320 C C . ALA A 1 173 ? -13.044 2.359 25.319 1.00 98.62 173 ALA A C 1
ATOM 1322 O O . ALA A 1 173 ? -13.785 2.237 26.295 1.00 98.62 173 ALA A O 1
ATOM 1323 N N . VAL A 1 174 ? -11.743 2.645 25.449 1.00 98.38 174 VAL A N 1
ATOM 1324 C CA . VAL A 1 174 ? -11.090 2.853 26.751 1.00 98.38 174 VAL A CA 1
ATOM 1325 C C . VAL A 1 174 ? -11.637 4.100 27.446 1.00 98.38 174 VAL A C 1
ATOM 1327 O O . VAL A 1 174 ? -11.953 4.048 28.633 1.00 98.38 174 VAL A O 1
ATOM 1330 N N . LEU A 1 175 ? -11.798 5.211 26.724 1.00 98.31 175 LEU A N 1
ATOM 1331 C CA . LEU A 1 175 ? -12.364 6.441 27.289 1.00 98.31 175 LEU A CA 1
ATOM 1332 C C . LEU A 1 175 ? -13.819 6.252 27.736 1.00 98.31 175 LEU A C 1
ATOM 1334 O O . LEU A 1 175 ? -14.228 6.787 28.769 1.00 98.31 175 LEU A O 1
ATOM 1338 N N . MET A 1 176 ? -14.596 5.463 26.998 1.00 98.25 176 MET A N 1
ATOM 1339 C CA . MET A 1 176 ? -15.970 5.126 27.365 1.00 98.25 176 MET A CA 1
ATOM 1340 C C . MET A 1 176 ? -16.025 4.238 28.606 1.00 98.25 176 MET A C 1
ATOM 1342 O O . MET A 1 176 ? -16.797 4.532 29.518 1.00 98.25 176 MET A O 1
ATOM 1346 N N . ALA A 1 177 ? -15.162 3.223 28.696 1.00 98.00 177 ALA A N 1
ATOM 1347 C CA . ALA A 1 177 ? -15.019 2.414 29.904 1.00 98.00 177 ALA A CA 1
ATOM 1348 C C . ALA A 1 177 ? -14.645 3.285 31.116 1.00 98.00 177 ALA A C 1
ATOM 1350 O O . ALA A 1 177 ? -15.301 3.209 32.153 1.00 98.00 177 ALA A O 1
ATOM 1351 N N . GLN A 1 178 ? -13.689 4.207 30.960 1.00 97.88 178 GLN A N 1
ATOM 1352 C CA . GLN A 1 178 ? -13.312 5.143 32.021 1.00 97.88 178 GLN A CA 1
ATOM 1353 C C . GLN A 1 178 ? -14.478 6.047 32.445 1.00 97.88 178 GLN A C 1
ATOM 1355 O O . GLN A 1 178 ? -14.640 6.342 33.631 1.00 97.88 178 GLN A O 1
ATOM 1360 N N . ARG A 1 179 ? -15.306 6.499 31.496 1.00 97.69 179 ARG A N 1
ATOM 1361 C CA . ARG A 1 179 ? -16.506 7.288 31.799 1.00 97.69 179 ARG A CA 1
ATOM 1362 C C . ARG A 1 179 ? -17.532 6.474 32.586 1.00 97.69 179 ARG A C 1
ATOM 1364 O O . ARG A 1 179 ? -18.113 7.017 33.527 1.00 97.69 179 ARG A O 1
ATOM 1371 N N . ILE A 1 180 ? -17.732 5.202 32.234 1.00 97.50 180 ILE A N 1
ATOM 1372 C CA . ILE A 1 180 ? -18.589 4.279 32.992 1.00 97.50 180 ILE A CA 1
ATOM 1373 C C . ILE A 1 180 ? -18.061 4.133 34.425 1.00 97.50 180 ILE A C 1
ATOM 1375 O O . ILE A 1 180 ? -18.819 4.305 35.378 1.00 97.50 180 ILE A O 1
ATOM 1379 N N . GLU A 1 181 ? -16.758 3.905 34.594 1.00 96.69 181 GLU A N 1
ATOM 1380 C CA . GLU A 1 181 ? -16.125 3.809 35.914 1.00 96.69 181 GLU A CA 1
ATOM 1381 C C . GLU A 1 181 ? -16.328 5.082 36.743 1.00 96.69 181 GLU A C 1
ATOM 1383 O O . GLU A 1 181 ? -16.745 5.007 37.899 1.00 96.69 181 GLU A O 1
ATOM 1388 N N . VAL A 1 182 ? -16.116 6.267 36.163 1.00 97.12 182 VAL A N 1
ATOM 1389 C CA . VAL A 1 182 ? -16.332 7.535 36.878 1.00 97.12 182 VAL A CA 1
ATOM 1390 C C . VAL A 1 182 ? -17.789 7.674 37.317 1.00 97.12 182 VAL A C 1
ATOM 1392 O O . VAL A 1 182 ? -18.042 8.035 38.469 1.00 97.12 182 VAL A O 1
ATOM 1395 N N . LEU A 1 183 ? -18.751 7.366 36.441 1.00 95.88 183 LEU A N 1
ATOM 1396 C CA . LEU A 1 183 ? -20.178 7.418 36.773 1.00 95.88 183 LEU A CA 1
ATOM 1397 C C . LEU A 1 183 ? -20.576 6.383 37.831 1.00 95.88 183 LEU A C 1
ATOM 1399 O O . LEU A 1 183 ? -21.437 6.677 38.656 1.00 95.88 183 LEU A O 1
ATOM 1403 N N . SER A 1 184 ? -19.918 5.221 37.872 1.00 95.19 184 SER A N 1
ATOM 1404 C CA . SER A 1 184 ? -20.168 4.182 38.884 1.00 95.19 184 SER A CA 1
ATOM 1405 C C . SER A 1 184 ? -19.865 4.637 40.317 1.00 95.19 184 SER A C 1
ATOM 1407 O O . SER A 1 184 ? -20.404 4.085 41.272 1.00 95.19 184 SER A O 1
ATOM 1409 N N . THR A 1 185 ? -19.050 5.686 40.474 1.00 95.50 185 THR A N 1
ATOM 1410 C CA . THR A 1 185 ? -18.728 6.287 41.780 1.00 95.50 185 THR A CA 1
ATOM 1411 C C . THR A 1 185 ? -19.673 7.422 42.190 1.00 95.50 185 THR A C 1
ATOM 1413 O O . THR A 1 185 ? -19.542 7.967 43.288 1.00 95.50 185 THR A O 1
ATOM 1416 N N . LYS A 1 186 ? -20.610 7.822 41.319 1.00 95.62 186 LYS A N 1
ATOM 1417 C CA . LYS A 1 186 ? -21.562 8.912 41.581 1.00 95.62 186 LYS A CA 1
ATOM 1418 C C 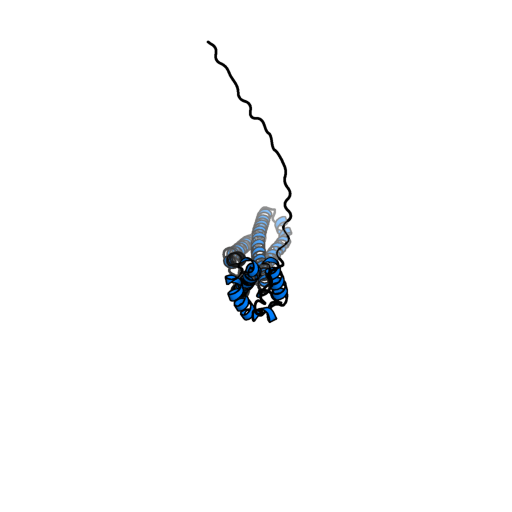. LYS A 1 186 ? -22.777 8.424 42.375 1.00 95.62 186 LYS A C 1
ATOM 1420 O O . LYS A 1 186 ? -23.077 7.230 42.368 1.00 95.62 186 LYS A O 1
ATOM 1425 N N . PRO A 1 187 ? -23.517 9.330 43.046 1.00 95.62 187 PRO A N 1
ATOM 1426 C CA . PRO A 1 187 ? -24.806 8.987 43.631 1.00 95.62 187 PRO A CA 1
ATOM 1427 C C . PRO A 1 187 ? -25.717 8.330 42.593 1.00 95.62 187 PRO A C 1
ATOM 1429 O O . PRO A 1 187 ? -25.815 8.801 41.460 1.00 95.62 187 PRO A O 1
ATOM 1432 N N . TRP A 1 188 ? -26.429 7.277 42.995 1.00 94.31 188 TRP A N 1
ATOM 1433 C CA . TRP A 1 188 ? -27.206 6.443 42.073 1.00 94.31 188 TRP A CA 1
ATOM 1434 C C . TRP A 1 188 ? -28.140 7.237 41.142 1.00 94.31 188 TRP A C 1
ATOM 1436 O O . TRP A 1 188 ? -28.184 6.973 39.945 1.00 94.31 188 TRP A O 1
ATOM 1446 N N . ARG A 1 189 ? -28.830 8.266 41.657 1.00 93.75 189 ARG A N 1
ATOM 1447 C CA . ARG A 1 189 ? -29.736 9.102 40.847 1.00 93.75 189 ARG A CA 1
ATOM 1448 C C . ARG A 1 189 ? -29.018 9.840 39.713 1.00 93.75 189 ARG A C 1
ATOM 1450 O O . ARG A 1 189 ? -29.589 9.977 38.638 1.00 93.75 189 ARG A O 1
ATOM 1457 N N . GLU A 1 190 ? -27.790 10.308 39.937 1.00 94.81 190 GLU A N 1
ATOM 1458 C CA . GLU A 1 190 ? -26.990 10.976 38.899 1.00 94.81 190 GLU A CA 1
ATOM 1459 C C . GLU A 1 190 ? -26.543 9.973 37.831 1.00 94.81 190 GLU A C 1
ATOM 1461 O O . GLU A 1 190 ? -26.670 10.232 36.634 1.00 94.81 190 GLU A O 1
ATOM 1466 N N . ALA A 1 191 ? -26.076 8.799 38.264 1.00 94.38 191 ALA A N 1
ATOM 1467 C CA . ALA A 1 191 ? -25.688 7.721 37.361 1.00 94.38 191 ALA A CA 1
ATOM 1468 C C . ALA A 1 191 ? -26.879 7.247 36.505 1.00 94.38 191 ALA A C 1
ATOM 1470 O O . ALA A 1 191 ? -26.735 7.064 35.297 1.00 94.38 191 ALA A O 1
ATOM 1471 N N . GLN A 1 192 ? -28.071 7.140 37.100 1.00 94.06 192 GLN A N 1
ATOM 1472 C CA . GLN A 1 192 ? -29.306 6.775 36.405 1.00 94.06 192 GLN A CA 1
ATOM 1473 C C . GLN A 1 192 ? -29.730 7.829 35.369 1.00 94.06 192 GLN A C 1
ATOM 1475 O O . GLN A 1 192 ? -30.119 7.471 34.260 1.00 94.06 192 GLN A O 1
ATOM 1480 N N . GLN A 1 193 ? -29.617 9.123 35.688 1.00 95.38 193 GLN A N 1
ATOM 1481 C CA . GLN A 1 193 ? -29.930 10.208 34.746 1.00 95.38 193 GLN A CA 1
ATOM 1482 C C . GLN A 1 193 ? -29.012 10.208 33.516 1.00 95.38 193 GLN A C 1
ATOM 1484 O O . GLN A 1 193 ? -29.446 10.559 32.421 1.00 95.38 193 GLN A O 1
ATOM 1489 N N . MET A 1 194 ? -27.749 9.809 33.686 1.00 95.44 194 MET A N 1
ATOM 1490 C CA . MET A 1 194 ? -26.762 9.754 32.603 1.00 95.44 194 MET A CA 1
ATOM 1491 C C . MET A 1 194 ? -26.793 8.441 31.807 1.00 95.44 194 MET A C 1
ATOM 1493 O O . MET A 1 194 ? -26.178 8.370 30.741 1.00 95.44 194 MET A O 1
ATOM 1497 N N . ALA A 1 195 ? -27.492 7.413 32.299 1.00 93.69 195 ALA A N 1
ATOM 1498 C CA . ALA A 1 195 ? -27.437 6.059 31.754 1.00 93.69 195 ALA A CA 1
ATOM 1499 C C . ALA A 1 195 ? -27.880 5.978 30.286 1.00 93.69 195 ALA A C 1
ATOM 1501 O O . ALA A 1 195 ? -27.232 5.300 29.497 1.00 93.69 195 ALA A O 1
ATOM 1502 N N . GLU A 1 196 ? -28.941 6.691 29.900 1.00 95.12 196 GLU A N 1
ATOM 1503 C CA . GLU A 1 196 ? -29.454 6.632 28.524 1.00 95.12 196 GLU A CA 1
ATOM 1504 C C . GLU A 1 196 ? -28.507 7.302 27.520 1.00 95.12 196 GLU A C 1
ATOM 1506 O O . GLU A 1 196 ? -28.270 6.770 26.440 1.00 95.12 196 GLU A O 1
ATOM 1511 N N . ALA A 1 197 ? -27.894 8.429 27.896 1.00 95.94 197 ALA A N 1
ATOM 1512 C CA . ALA A 1 197 ? -26.878 9.069 27.062 1.00 95.94 197 ALA A CA 1
ATOM 1513 C C . ALA A 1 197 ? -25.661 8.149 26.877 1.00 95.94 197 ALA A C 1
ATOM 1515 O O . ALA A 1 197 ? -25.167 7.989 25.768 1.00 95.94 197 ALA A O 1
ATOM 1516 N N . LEU A 1 198 ? -25.216 7.496 27.955 1.00 96.19 198 LEU A N 1
ATOM 1517 C CA . LEU A 1 198 ? -24.090 6.566 27.895 1.00 96.19 198 LEU A CA 1
ATOM 1518 C C . LEU A 1 198 ? -24.410 5.311 27.071 1.00 96.19 198 LEU A C 1
ATOM 1520 O O . LEU A 1 198 ? -23.542 4.838 26.345 1.00 96.19 198 LEU A O 1
ATOM 1524 N N . ARG A 1 199 ? -25.652 4.810 27.137 1.00 96.50 199 ARG A N 1
ATOM 1525 C CA . ARG A 1 199 ? -26.138 3.724 26.273 1.00 96.50 199 ARG A CA 1
ATOM 1526 C C . ARG A 1 199 ? -26.024 4.108 24.803 1.00 96.50 199 ARG A C 1
ATOM 1528 O O . ARG A 1 199 ? -25.441 3.356 24.033 1.00 96.50 199 ARG A O 1
ATOM 1535 N N . ALA A 1 200 ? -26.528 5.288 24.440 1.00 97.88 200 ALA A N 1
ATOM 1536 C CA . ALA A 1 200 ? -26.465 5.779 23.068 1.00 97.88 200 ALA A CA 1
ATOM 1537 C C . ALA A 1 200 ? -25.016 5.884 22.563 1.00 97.88 200 ALA A C 1
ATOM 1539 O O . ALA A 1 200 ? -24.734 5.488 21.433 1.00 97.88 200 ALA A O 1
ATOM 1540 N N . ASP A 1 201 ? -24.093 6.349 23.410 1.00 97.94 201 ASP A N 1
ATOM 1541 C CA . ASP A 1 201 ? -22.672 6.419 23.065 1.00 97.94 201 ASP A CA 1
ATOM 1542 C C . ASP A 1 201 ? -22.071 5.015 22.848 1.00 97.94 201 ASP A C 1
ATOM 1544 O O . ASP A 1 201 ? -21.371 4.795 21.858 1.00 97.94 201 ASP A O 1
ATOM 1548 N N . VAL A 1 202 ? -22.364 4.047 23.733 1.00 98.12 202 VAL A N 1
ATOM 1549 C CA . VAL A 1 202 ? -21.942 2.634 23.590 1.00 98.12 202 VAL A CA 1
ATOM 1550 C C . VAL A 1 202 ? -22.472 2.030 22.295 1.00 98.12 202 VAL A C 1
ATOM 1552 O O . VAL A 1 202 ? -21.696 1.440 21.542 1.00 98.12 202 VAL A O 1
ATOM 1555 N N . ASP A 1 203 ? -23.752 2.220 21.995 1.00 98.06 203 ASP A N 1
ATOM 1556 C CA . ASP A 1 203 ? -24.371 1.708 20.774 1.00 98.06 203 ASP A CA 1
ATOM 1557 C C . ASP A 1 203 ? -23.745 2.336 19.520 1.00 98.06 203 ASP A C 1
ATOM 1559 O O . ASP A 1 203 ? -23.453 1.633 18.548 1.00 98.06 203 ASP A O 1
ATOM 1563 N N . GLN A 1 204 ? -23.478 3.646 19.543 1.00 98.25 204 GLN A N 1
ATOM 1564 C CA . GLN A 1 204 ? -22.810 4.343 18.445 1.00 98.25 204 GLN A CA 1
ATOM 1565 C C . GLN A 1 204 ? -21.401 3.790 18.205 1.00 98.25 204 GLN A C 1
ATOM 1567 O O . GLN A 1 204 ? -21.037 3.506 17.060 1.00 98.25 204 GLN A O 1
ATOM 1572 N N . TRP A 1 205 ? -20.621 3.597 19.268 1.00 98.44 205 TRP A N 1
ATOM 1573 C CA . TRP A 1 205 ? -19.289 3.010 19.165 1.00 98.44 205 TRP A CA 1
ATOM 1574 C C . TRP A 1 205 ? -19.343 1.577 18.611 1.00 98.44 205 TRP A C 1
ATOM 1576 O O . TRP A 1 205 ? -18.571 1.223 17.719 1.00 98.44 205 TRP A O 1
ATOM 1586 N N . GLN A 1 206 ? -20.301 0.752 19.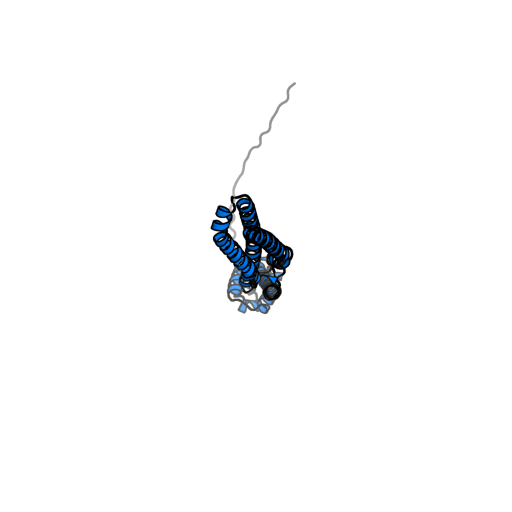055 1.00 98.19 206 GLN A N 1
ATOM 1587 C CA . GLN A 1 206 ? -20.475 -0.606 18.523 1.00 98.19 206 GLN A CA 1
ATOM 1588 C C . GLN A 1 206 ? -20.790 -0.604 17.023 1.00 98.19 206 GLN A C 1
ATOM 1590 O O . GLN A 1 206 ? -20.261 -1.438 16.281 1.00 98.19 206 GLN A O 1
ATOM 1595 N N . GLN A 1 207 ? -21.615 0.340 16.561 1.00 98.12 207 GLN A N 1
ATOM 1596 C CA . GLN A 1 207 ? -21.910 0.518 15.139 1.00 98.12 207 GLN A CA 1
ATOM 1597 C C . GLN A 1 207 ? -20.664 0.932 14.348 1.00 98.12 207 GLN A C 1
ATOM 1599 O O . GLN A 1 207 ? -20.410 0.367 13.284 1.00 98.12 207 GLN A O 1
ATOM 1604 N N . GLN A 1 208 ? -19.859 1.864 14.870 1.00 98.00 208 GLN A N 1
ATOM 1605 C CA . GLN A 1 208 ? -18.605 2.306 14.246 1.00 98.00 208 GLN A CA 1
ATOM 1606 C C . GLN A 1 208 ? -17.597 1.157 14.143 1.00 98.00 208 GLN A C 1
ATOM 1608 O O . GLN A 1 208 ? -17.126 0.845 13.047 1.00 98.00 208 GLN A O 1
ATOM 1613 N N . ALA A 1 209 ? -17.352 0.448 15.247 1.00 97.81 209 ALA A N 1
ATOM 1614 C CA . ALA A 1 209 ? -16.509 -0.743 15.271 1.00 97.81 209 ALA A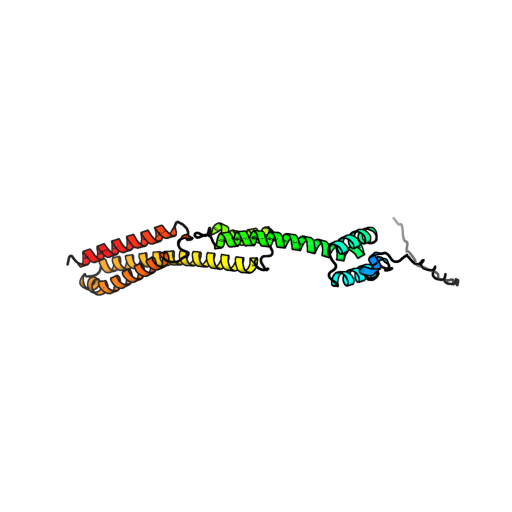 CA 1
ATOM 1615 C C . ALA A 1 209 ? -17.030 -1.832 14.315 1.00 97.81 209 ALA A C 1
ATOM 1617 O O . ALA A 1 209 ? -16.248 -2.508 13.648 1.00 97.81 209 ALA A O 1
ATOM 1618 N N . GLY A 1 210 ? -18.351 -2.010 14.221 1.00 97.44 210 GLY A N 1
ATOM 1619 C CA . GLY A 1 210 ? -18.990 -2.908 13.262 1.00 97.44 210 GLY A CA 1
ATOM 1620 C C . GLY A 1 210 ? -18.720 -2.509 11.812 1.00 97.44 210 GLY A C 1
ATOM 1621 O O . GLY A 1 210 ? -18.315 -3.356 11.016 1.00 97.44 210 GLY A O 1
ATOM 1622 N N . ALA A 1 211 ? -18.866 -1.227 11.479 1.00 97.88 211 ALA A N 1
ATOM 1623 C CA . ALA A 1 211 ? -18.654 -0.709 10.131 1.00 97.88 211 ALA A CA 1
ATOM 1624 C C . ALA A 1 211 ? -17.218 -0.932 9.627 1.00 97.88 211 ALA A C 1
ATOM 1626 O O . ALA A 1 211 ? -17.038 -1.252 8.453 1.00 97.88 211 ALA A O 1
ATOM 1627 N N . LEU A 1 212 ? -16.206 -0.850 10.503 1.00 98.06 212 LEU A N 1
ATOM 1628 C CA . LEU A 1 212 ? -14.813 -1.145 10.131 1.00 98.06 212 LEU A CA 1
ATOM 1629 C C . LEU A 1 212 ? -14.640 -2.580 9.612 1.00 98.06 212 LEU A C 1
ATOM 1631 O O . LEU A 1 212 ? -13.920 -2.801 8.643 1.00 98.06 212 LEU A O 1
ATOM 1635 N N . THR A 1 213 ? -15.336 -3.549 10.216 1.00 97.31 213 THR A N 1
ATOM 1636 C CA . THR A 1 213 ? -15.253 -4.967 9.816 1.00 97.31 213 THR A CA 1
ATOM 1637 C C . THR A 1 213 ? -15.945 -5.277 8.487 1.00 97.31 213 THR A C 1
ATOM 1639 O O . THR A 1 213 ? -15.702 -6.331 7.904 1.00 97.31 213 THR A O 1
ATOM 1642 N N . GLN A 1 214 ? -16.803 -4.370 8.011 1.00 97.44 214 GLN A N 1
ATOM 1643 C CA . GLN A 1 214 ? -17.506 -4.488 6.729 1.00 97.44 214 GLN A CA 1
ATOM 1644 C C . GLN A 1 214 ? -16.748 -3.813 5.577 1.00 97.44 214 GLN A C 1
ATOM 1646 O O . GLN A 1 214 ? -17.175 -3.902 4.426 1.00 97.44 214 GLN A O 1
ATOM 1651 N N . ASP A 1 215 ? -15.637 -3.128 5.866 1.00 97.62 215 ASP A N 1
ATOM 1652 C CA . ASP A 1 215 ? -14.804 -2.506 4.842 1.00 97.62 215 ASP A CA 1
ATOM 1653 C C . ASP A 1 215 ? -14.223 -3.591 3.906 1.00 97.62 215 ASP A C 1
ATOM 1655 O O . ASP A 1 215 ? -13.670 -4.584 4.393 1.00 97.62 215 ASP A O 1
ATOM 1659 N N . PRO A 1 216 ? -14.295 -3.437 2.568 1.00 95.38 216 PRO A N 1
ATOM 1660 C CA . PRO A 1 216 ? -13.765 -4.427 1.627 1.00 95.38 216 PRO A CA 1
ATOM 1661 C C . PRO A 1 216 ? -12.279 -4.749 1.831 1.00 95.38 216 PRO A C 1
ATOM 1663 O O . PRO A 1 216 ? -11.820 -5.832 1.465 1.00 95.38 216 PRO A O 1
ATOM 1666 N N . GLN A 1 217 ? -11.514 -3.818 2.407 1.00 96.56 217 GLN A N 1
ATOM 1667 C CA . GLN A 1 217 ? -10.091 -4.003 2.676 1.00 96.56 217 GLN A CA 1
ATOM 1668 C C . GLN A 1 217 ? -9.809 -4.719 4.005 1.00 96.56 217 GLN A C 1
ATOM 1670 O O . GLN A 1 217 ? -8.650 -5.044 4.271 1.00 96.56 217 GLN A O 1
ATOM 1675 N N . TRP A 1 218 ? -10.830 -5.024 4.817 1.00 97.62 218 TRP A N 1
ATOM 1676 C CA . TRP A 1 218 ? -10.681 -5.628 6.147 1.00 97.62 218 TRP A CA 1
ATOM 1677 C C . TRP A 1 218 ? -9.849 -6.916 6.137 1.00 97.62 218 TRP A C 1
ATOM 1679 O O . TRP A 1 218 ? -8.984 -7.109 6.987 1.00 97.62 218 TRP A O 1
ATOM 1689 N N . ALA A 1 219 ? -10.013 -7.765 5.118 1.00 96.62 219 ALA A N 1
ATOM 1690 C CA . ALA A 1 219 ? -9.239 -9.002 4.984 1.00 96.62 219 ALA A CA 1
ATOM 1691 C C . ALA A 1 219 ? -7.719 -8.773 4.833 1.00 96.62 219 ALA A C 1
ATOM 1693 O O . ALA A 1 219 ? -6.926 -9.670 5.125 1.00 96.62 219 ALA A O 1
ATOM 1694 N N . SER A 1 220 ? -7.311 -7.587 4.370 1.00 97.62 220 SER A N 1
ATOM 1695 C CA . SER A 1 220 ? -5.912 -7.203 4.126 1.00 97.62 220 SER A CA 1
ATOM 1696 C C . SER A 1 220 ? -5.269 -6.467 5.305 1.00 97.62 220 SER A C 1
ATOM 1698 O O . SER A 1 220 ? -4.078 -6.164 5.268 1.00 97.62 220 SER A O 1
ATOM 1700 N N . VAL A 1 221 ? -6.034 -6.185 6.359 1.00 97.69 221 VAL A N 1
ATOM 1701 C CA . VAL A 1 221 ? -5.523 -5.583 7.590 1.00 97.69 221 VAL A CA 1
ATOM 1702 C C . VAL A 1 221 ? -4.551 -6.544 8.296 1.00 97.69 221 VAL A C 1
ATOM 1704 O O . VAL A 1 221 ? -4.692 -7.769 8.225 1.00 97.69 221 VAL A O 1
ATOM 1707 N N . ASP A 1 222 ? -3.537 -5.993 8.973 1.00 96.88 222 ASP A N 1
ATOM 1708 C CA . ASP A 1 222 ? -2.592 -6.786 9.764 1.00 96.88 222 ASP A CA 1
ATOM 1709 C C . ASP A 1 222 ? -3.327 -7.610 10.836 1.00 96.88 222 ASP A C 1
ATOM 1711 O O . ASP A 1 222 ? -4.264 -7.147 11.491 1.00 96.88 222 ASP A O 1
ATOM 1715 N N . VAL A 1 223 ? -2.874 -8.851 11.018 1.00 96.12 223 VAL A N 1
ATOM 1716 C CA . VAL A 1 223 ? -3.507 -9.870 11.866 1.00 96.12 223 VAL A CA 1
ATOM 1717 C C . VAL A 1 223 ? -3.684 -9.455 13.326 1.00 96.12 223 VAL A C 1
ATOM 1719 O O . VAL A 1 223 ? -4.504 -10.053 14.018 1.00 96.12 223 VAL A O 1
ATOM 1722 N N . LYS A 1 224 ? -2.951 -8.444 13.808 1.00 97.38 224 LYS A N 1
ATOM 1723 C CA . LYS A 1 224 ? -3.089 -7.941 15.180 1.00 97.38 224 LYS A CA 1
ATOM 1724 C C . LYS A 1 224 ? -4.336 -7.080 15.401 1.00 97.38 224 LYS A C 1
ATOM 1726 O O . LYS A 1 224 ? -4.795 -6.983 16.534 1.00 97.38 224 LYS A O 1
ATOM 1731 N N . PHE A 1 225 ? -4.873 -6.430 14.365 1.00 98.25 225 PHE A N 1
ATOM 1732 C CA . PHE A 1 225 ? -5.954 -5.449 14.533 1.00 98.25 225 PHE A CA 1
ATOM 1733 C C . PHE A 1 225 ? -7.340 -6.074 14.744 1.00 98.25 225 PHE A C 1
ATOM 1735 O O . PHE A 1 225 ? -8.033 -5.592 15.638 1.00 98.25 225 PHE A O 1
ATOM 1742 N N . PRO A 1 226 ? -7.759 -7.140 14.025 1.00 98.00 226 PRO A N 1
ATOM 1743 C CA . PRO A 1 226 ? -9.036 -7.795 14.305 1.00 98.00 226 PRO A CA 1
ATOM 1744 C C . PRO A 1 226 ? -9.198 -8.254 15.767 1.00 98.00 226 PRO A C 1
ATOM 1746 O O . PRO A 1 226 ? -10.136 -7.787 16.413 1.00 98.00 226 PRO A O 1
ATOM 1749 N N . PRO A 1 227 ? -8.272 -9.041 16.363 1.00 98.12 227 PRO A N 1
ATOM 1750 C CA . PRO A 1 227 ? -8.412 -9.444 17.763 1.00 98.12 227 PRO A CA 1
ATOM 1751 C C . PRO A 1 227 ? -8.314 -8.258 18.731 1.00 98.12 227 PRO A C 1
ATOM 1753 O O . PRO A 1 227 ? -8.900 -8.297 19.809 1.00 98.12 227 PRO A O 1
ATOM 1756 N N . MET A 1 228 ? -7.601 -7.188 18.362 1.00 98.12 228 MET A N 1
ATOM 1757 C CA . MET A 1 228 ? -7.542 -5.967 19.165 1.00 98.12 228 MET A CA 1
ATOM 1758 C C . MET A 1 228 ? -8.902 -5.256 19.223 1.00 98.12 228 MET A C 1
ATOM 1760 O O . MET A 1 228 ? -9.316 -4.844 20.305 1.00 98.12 228 MET A O 1
ATOM 1764 N N . LEU A 1 229 ? -9.605 -5.138 18.090 1.00 98.50 229 LEU A N 1
ATOM 1765 C CA . LEU A 1 229 ? -10.945 -4.545 18.036 1.00 98.50 229 LEU A CA 1
ATOM 1766 C C . LEU A 1 229 ? -11.972 -5.406 18.784 1.00 98.50 229 LEU A C 1
ATOM 1768 O O . LEU A 1 229 ? -12.794 -4.876 19.534 1.00 98.50 229 LEU A O 1
ATOM 1772 N N . ASP A 1 230 ? -11.890 -6.730 18.625 1.00 98.31 230 ASP A N 1
ATOM 1773 C CA . ASP A 1 230 ? -12.761 -7.679 19.324 1.00 98.31 230 ASP A CA 1
ATOM 1774 C C . ASP A 1 230 ? -12.567 -7.609 20.843 1.00 98.31 230 ASP A C 1
ATOM 1776 O O . ASP A 1 230 ? -13.546 -7.570 21.590 1.00 98.31 230 ASP A O 1
ATOM 1780 N N . ALA A 1 231 ? -11.318 -7.518 21.312 1.00 98.31 231 ALA A N 1
ATOM 1781 C CA . ALA A 1 231 ? -11.011 -7.358 22.730 1.00 98.31 231 ALA A CA 1
ATOM 1782 C C . ALA A 1 231 ? -11.575 -6.045 23.295 1.00 98.31 231 ALA A C 1
ATOM 1784 O O . ALA A 1 231 ? -12.200 -6.057 24.356 1.00 98.31 231 ALA A O 1
ATOM 1785 N N . SER A 1 232 ? -11.421 -4.926 22.575 1.00 98.38 232 SER A N 1
ATOM 1786 C CA . SER A 1 232 ? -12.025 -3.643 22.961 1.00 98.38 232 SER A CA 1
ATOM 1787 C C . SER A 1 232 ? -13.547 -3.736 23.070 1.00 98.38 232 SER A C 1
ATOM 1789 O O . SER A 1 232 ? -14.122 -3.235 24.036 1.00 98.38 232 SER A O 1
ATOM 1791 N N . ARG A 1 233 ? -14.198 -4.428 22.126 1.00 98.31 233 ARG A N 1
ATOM 1792 C CA . ARG A 1 233 ? -15.652 -4.633 22.139 1.00 98.31 233 ARG A CA 1
ATOM 1793 C C . ARG A 1 233 ? -16.096 -5.453 23.341 1.00 98.31 233 ARG A C 1
ATOM 1795 O O . ARG A 1 233 ? -17.023 -5.054 24.037 1.00 98.31 233 ARG A O 1
ATOM 1802 N N . GLN A 1 234 ? -15.431 -6.577 23.594 1.00 98.12 234 GLN A N 1
ATOM 1803 C CA . GLN A 1 234 ? -15.746 -7.449 24.725 1.00 98.12 234 GLN A CA 1
ATOM 1804 C C . GLN A 1 234 ? -15.554 -6.725 26.058 1.00 98.12 234 GLN A C 1
ATOM 1806 O O . GLN A 1 234 ? -16.430 -6.784 26.916 1.00 98.12 234 GLN A O 1
ATOM 1811 N N . GLN A 1 235 ? -14.442 -6.006 26.222 1.00 98.12 235 GLN A N 1
ATOM 1812 C CA . GLN A 1 235 ? -14.164 -5.269 27.450 1.00 98.12 235 GLN A CA 1
ATOM 1813 C C . GLN A 1 235 ? -15.210 -4.179 27.704 1.00 98.12 235 GLN A C 1
ATOM 1815 O O . GLN A 1 235 ? -15.740 -4.101 28.812 1.00 98.12 235 GLN A O 1
ATOM 1820 N N . LEU A 1 236 ? -15.537 -3.365 26.693 1.00 98.50 236 LEU A N 1
ATOM 1821 C CA . LEU A 1 236 ? -16.548 -2.319 26.844 1.00 98.50 236 LEU A CA 1
ATOM 1822 C C . LEU A 1 236 ? -17.924 -2.915 27.168 1.00 98.50 236 LEU A C 1
ATOM 1824 O O . LEU A 1 236 ? -18.603 -2.403 28.055 1.00 98.50 236 LEU A O 1
ATOM 1828 N N . GLN A 1 237 ? -18.305 -4.014 26.509 1.00 97.88 237 GLN A N 1
ATOM 1829 C CA . GLN A 1 237 ? -19.575 -4.694 26.766 1.00 97.88 237 GLN A CA 1
ATOM 1830 C C . GLN A 1 237 ? -19.663 -5.212 28.207 1.00 97.88 237 GLN A C 1
ATOM 1832 O O . GLN A 1 237 ? -20.662 -4.974 28.875 1.00 97.88 237 GLN A O 1
ATOM 1837 N N . ILE A 1 238 ? -18.605 -5.849 28.722 1.00 98.06 238 ILE A N 1
ATOM 1838 C CA . ILE A 1 238 ? -18.565 -6.34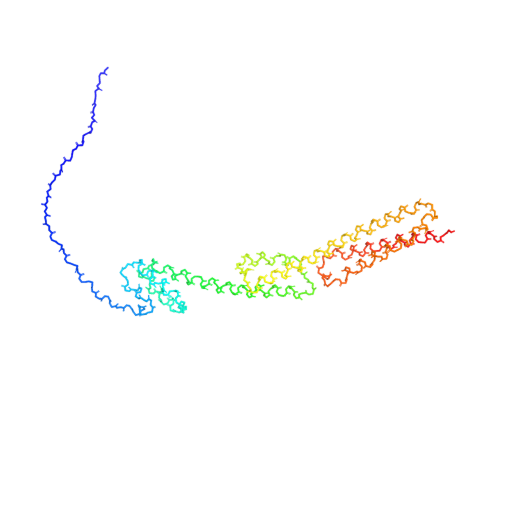5 30.107 1.00 98.06 238 ILE A CA 1
ATOM 1839 C C . ILE A 1 238 ? -18.739 -5.196 31.109 1.00 98.06 238 ILE A C 1
ATOM 1841 O O . ILE A 1 238 ? -19.519 -5.311 32.055 1.00 98.06 238 ILE A O 1
ATOM 1845 N N . VAL A 1 239 ? -18.020 -4.086 30.908 1.00 98.00 239 VAL A N 1
ATOM 1846 C CA . VAL A 1 239 ? -18.097 -2.910 31.791 1.00 98.00 239 VAL A CA 1
ATOM 1847 C C . VAL A 1 239 ? -19.493 -2.280 31.735 1.00 98.00 239 VAL A C 1
ATOM 1849 O O . VAL A 1 239 ? -20.051 -1.918 32.773 1.00 98.00 239 VAL A O 1
ATOM 1852 N N . TRP A 1 240 ? -20.081 -2.197 30.542 1.00 97.81 240 TRP A N 1
ATOM 1853 C CA . TRP A 1 240 ? -21.433 -1.691 30.338 1.00 97.81 240 TRP A CA 1
ATOM 1854 C C . TRP A 1 240 ? -22.503 -2.570 31.000 1.00 97.81 240 TRP A C 1
ATOM 1856 O O . TRP A 1 240 ? -23.345 -2.054 31.736 1.00 97.81 240 TRP A O 1
ATOM 1866 N N . ASP A 1 241 ? -22.438 -3.889 30.811 1.00 97.31 241 ASP A N 1
ATOM 1867 C CA . ASP A 1 241 ? -23.388 -4.839 31.398 1.00 97.31 241 ASP A CA 1
ATOM 1868 C C . ASP A 1 241 ? -23.318 -4.824 32.929 1.00 97.31 241 ASP A C 1
ATOM 1870 O O . ASP A 1 241 ? -24.352 -4.802 33.601 1.00 97.31 241 ASP A O 1
ATOM 1874 N N . ALA A 1 242 ? -22.108 -4.768 33.496 1.00 97.06 242 ALA A N 1
ATOM 1875 C CA . ALA A 1 242 ? -21.912 -4.660 34.939 1.00 97.06 242 ALA A CA 1
ATOM 1876 C C . ALA A 1 242 ? -22.493 -3.352 35.503 1.00 97.06 242 ALA A C 1
ATOM 1878 O O . ALA A 1 242 ? -23.174 -3.371 36.532 1.00 97.06 242 ALA A O 1
ATOM 1879 N N . PHE A 1 243 ? -22.273 -2.224 34.820 1.00 96.81 243 PHE A N 1
ATOM 1880 C CA . PHE A 1 243 ? -22.841 -0.932 35.208 1.00 96.81 243 PHE A CA 1
ATOM 1881 C C . PHE A 1 243 ? -24.373 -0.936 35.139 1.00 96.81 243 PHE A C 1
ATOM 1883 O O . PHE A 1 243 ? -25.036 -0.529 36.095 1.00 96.81 243 PHE A O 1
ATOM 1890 N N . GLY A 1 244 ? -24.945 -1.460 34.053 1.00 95.25 244 GLY A N 1
ATOM 1891 C CA . GLY A 1 244 ? -26.392 -1.604 33.898 1.00 95.25 244 GLY A CA 1
ATOM 1892 C C . GLY A 1 244 ? -27.015 -2.502 34.970 1.00 95.25 244 GLY A C 1
ATOM 1893 O O . GLY A 1 244 ? -28.038 -2.146 35.555 1.00 95.25 244 GLY A O 1
ATOM 1894 N N . ALA A 1 245 ? -26.373 -3.630 35.287 1.00 95.12 245 ALA A N 1
ATOM 1895 C CA . ALA A 1 245 ? -26.816 -4.531 36.347 1.00 95.12 245 ALA A CA 1
ATOM 1896 C C . ALA A 1 245 ? -26.758 -3.877 37.736 1.00 95.12 245 ALA A C 1
ATOM 1898 O O . ALA A 1 245 ? -27.647 -4.112 38.554 1.00 95.12 245 ALA A O 1
ATOM 1899 N N . ALA A 1 246 ? -25.745 -3.050 38.012 1.00 94.00 246 ALA A N 1
ATOM 1900 C CA . ALA A 1 246 ? -25.649 -2.304 39.265 1.00 94.00 246 ALA A CA 1
ATOM 1901 C C . ALA A 1 246 ? -26.763 -1.250 39.392 1.00 94.00 246 ALA A C 1
ATOM 1903 O O . ALA A 1 246 ? -27.368 -1.127 40.454 1.00 94.00 246 ALA A O 1
ATOM 1904 N N . LEU A 1 247 ? -27.092 -0.542 38.304 1.00 93.25 247 LEU A N 1
ATOM 1905 C CA . LEU A 1 247 ? -28.189 0.435 38.283 1.00 93.25 247 LEU A CA 1
ATOM 1906 C C . LEU A 1 247 ? -29.580 -0.187 38.489 1.00 93.25 247 LEU A C 1
ATOM 1908 O O . LEU A 1 247 ? -30.508 0.540 38.835 1.00 93.25 247 LEU A O 1
ATOM 1912 N N . ALA A 1 248 ? -29.730 -1.495 38.264 1.00 92.00 248 ALA A N 1
ATOM 1913 C CA . ALA A 1 248 ? -30.988 -2.221 38.434 1.00 92.00 248 ALA A CA 1
ATOM 1914 C C . ALA A 1 248 ? -31.195 -2.804 39.849 1.00 92.00 248 ALA A C 1
ATOM 1916 O O . ALA A 1 248 ? -32.276 -3.313 40.138 1.00 92.00 248 ALA A O 1
ATOM 1917 N N . GLN A 1 249 ? -30.184 -2.763 40.728 1.00 86.88 249 GLN A N 1
ATOM 1918 C CA . GLN A 1 249 ? -30.225 -3.340 42.088 1.00 86.88 249 GLN A CA 1
ATOM 1919 C C . GLN A 1 249 ? -30.755 -2.373 43.169 1.00 86.88 249 GLN A C 1
ATOM 1921 O O . GLN A 1 249 ? -30.578 -2.610 44.364 1.00 86.88 249 GLN A O 1
ATOM 1926 N N . THR A 1 250 ? -31.394 -1.283 42.759 1.00 60.81 250 THR A N 1
ATOM 1927 C CA . THR A 1 250 ? -31.707 -0.080 43.559 1.00 60.81 250 THR A CA 1
ATOM 1928 C C . THR A 1 250 ? -33.114 0.411 43.279 1.00 60.81 250 THR A C 1
ATOM 1930 O O . THR A 1 250 ? -33.791 0.815 44.249 1.00 60.81 250 THR A O 1
#

pLDDT: mean 88.62, std 18.26, range [36.06, 98.62]

Foldseek 3Di:
DDDDDDDDDDDDDDDDDDDDDDDPDDDPPPPPPQDPCCVQLVRLVVDPDLVVNLVSNVVSVVVVDDLVNLVVCLVVCCVVHVSSSVVSVVVNVVVVVVVQLVVLQVVLLVVLVVQLPDLAHDLVCLVCSVVVSVVSVHPCVDPPNVVSNVSSVVLSVVLVVLLVLLVVLLVLLVVLLVVLVVLLPDDLVSSVVCLVVSVVSLVVSVVSLVVSCVPSNNNHHPPVRVVSSVVSNVVSVVSSVVSVVVSVVD

Secondary structure (DSSP, 8-state):
---------------------PPPPPP-----PPPTTHHHHTSTTT-SSHHHHHHHHHHHHTT---HHHHHHHHHHHHHH-HHHHHHHHHHHHHHHHHHHHHHHHHHHHHHHHHHHH-SS--HHHHHHHHHHHHHHT--TTSTTHHHHHHHHHHHHHHHHHHHHHHHHHHHHHHHHHHHHHHHHTS-HHHHHHHHHHHHHHHHHHHHHHHHHHTSTTGGGS-TTHHHHHHHHHHHHHHHHHHHHHHHT--

Sequence (250 aa):
MSLFSLRKAPSSSPASESAVNTPPSPKSAGAHAAHPLDAVTGGAFSAPTSGERAARIRTWLATEPALEQMNEVFKELSHRDHGAAKPLKEKLDEVKRQKSQEQMSVEWAQKAQTMIEQPRLNLADALAWQRDAARAGAPLSREPLAALKQALAERVKAIEDLQHRVQVEREAAVLMAQRIEVLSTKPWREAQQMAEALRADVDQWQQQAGALTQDPQWASVDVKFPPMLDASRQQLQIVWDAFGAALAQT